Protein AF-A0A257V7N4-F1 (afdb_monomer_lite)

Secondary structure (DSSP, 8-state):
--EEEEEEEEE-TTS-EEEEEEEEE-SEEE-TTS-EEE-----HHHHHHHHHHHHHHHHHHTTSS-HHHHHHHHH-SS-S----------TT-HHHHHHHHHHHT--SS-GGGEEE-GGG--EEEPPPPPTTS-----PPPB-HHHHHHHHHTTSPPTT--SEEEEETTSHHHHHHHHHHHTTTSPPPPP------PPPHHHHHHHHHHHHHHHTS-SSSSS-S----PPP----

Radius of gyration: 23.09 Å; chains: 1; bounding box: 50×62×58 Å

Structure (mmCIF, N/CA/C/O backbone):
data_AF-A0A257V7N4-F1
#
_entry.id   AF-A0A257V7N4-F1
#
loop_
_atom_site.group_PDB
_atom_site.id
_atom_site.type_symbol
_atom_site.label_atom_id
_atom_site.label_alt_id
_atom_site.label_comp_id
_atom_site.label_asym_id
_atom_site.label_entity_id
_atom_site.label_seq_id
_atom_site.pdbx_PDB_ins_code
_atom_site.Cartn_x
_atom_site.Cartn_y
_atom_site.Cartn_z
_atom_site.occupancy
_atom_site.B_iso_or_equiv
_atom_site.auth_seq_id
_atom_site.auth_comp_id
_atom_site.auth_asym_id
_atom_site.auth_atom_id
_atom_site.pdbx_PDB_model_num
ATOM 1 N N . MET A 1 1 ? -12.126 -1.572 17.545 1.00 88.00 1 MET A N 1
ATOM 2 C CA . MET A 1 1 ? -10.820 -1.981 17.003 1.00 88.00 1 MET A CA 1
ATOM 3 C C . MET A 1 1 ? -11.023 -2.697 15.675 1.00 88.00 1 MET A C 1
ATOM 5 O O . MET A 1 1 ? -11.492 -3.833 15.682 1.00 88.00 1 MET A O 1
ATOM 9 N N . PRO A 1 2 ? -10.706 -2.040 14.550 1.00 92.50 2 PRO A N 1
ATOM 10 C CA . PRO A 1 2 ? -10.675 -2.674 13.233 1.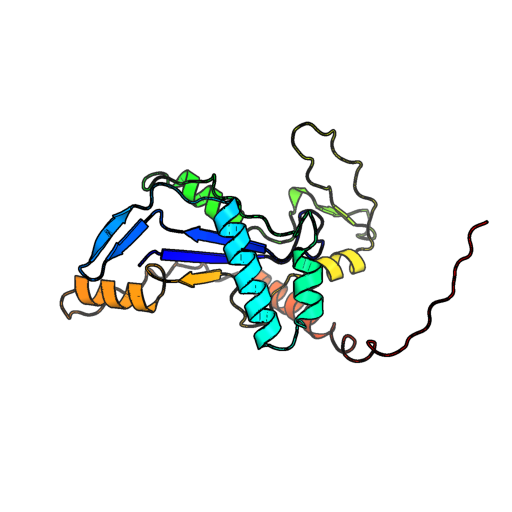00 92.50 2 PRO A CA 1
ATOM 11 C C . PRO A 1 2 ? -9.470 -3.621 13.088 1.00 92.50 2 PRO A C 1
ATOM 13 O O . PRO A 1 2 ? -8.550 -3.615 13.908 1.00 92.50 2 PRO A O 1
ATOM 16 N N . GLY A 1 3 ? -9.478 -4.450 12.049 1.00 93.56 3 GLY A N 1
ATOM 17 C CA . GLY A 1 3 ? -8.322 -5.198 11.562 1.00 93.56 3 GLY A CA 1
ATOM 18 C C . GLY A 1 3 ? -7.790 -4.580 10.277 1.00 93.56 3 GLY A C 1
ATOM 19 O O . GLY A 1 3 ? -8.572 -4.134 9.440 1.00 93.56 3 GLY A O 1
ATOM 20 N N . MET A 1 4 ? -6.468 -4.564 10.117 1.00 94.12 4 MET A N 1
ATOM 21 C CA . MET A 1 4 ? -5.829 -4.129 8.877 1.00 94.12 4 MET A CA 1
ATOM 22 C C . MET A 1 4 ? -4.633 -5.020 8.534 1.00 94.12 4 MET A C 1
ATOM 24 O O . MET A 1 4 ? -3.840 -5.365 9.408 1.00 94.12 4 MET A O 1
ATOM 28 N N . ILE A 1 5 ? -4.498 -5.368 7.258 1.00 94.44 5 ILE A N 1
ATOM 29 C CA . ILE A 1 5 ? -3.287 -5.943 6.669 1.00 94.44 5 ILE A CA 1
ATOM 30 C C . ILE A 1 5 ? -2.751 -4.909 5.685 1.00 94.44 5 ILE A C 1
ATOM 32 O O . ILE A 1 5 ? -3.419 -4.606 4.702 1.00 94.44 5 ILE A O 1
ATOM 36 N N . GLY A 1 6 ? -1.582 -4.342 5.967 1.00 94.19 6 GLY A N 1
ATOM 37 C CA . GLY A 1 6 ? -0.908 -3.385 5.093 1.00 94.19 6 GLY A CA 1
ATOM 38 C C . GLY A 1 6 ? 0.200 -4.057 4.288 1.00 94.19 6 GLY A C 1
ATOM 39 O O . GLY A 1 6 ? 0.994 -4.804 4.856 1.00 94.19 6 GLY A O 1
ATOM 40 N N . VAL A 1 7 ? 0.281 -3.768 2.993 1.00 94.31 7 VAL A N 1
ATOM 41 C CA . VAL A 1 7 ? 1.329 -4.242 2.084 1.00 94.31 7 VAL A CA 1
ATOM 42 C C . VAL A 1 7 ? 1.983 -3.036 1.425 1.00 94.31 7 VAL A C 1
ATOM 44 O O . VAL A 1 7 ? 1.331 -2.287 0.700 1.00 94.31 7 VAL A O 1
ATOM 47 N N . VAL A 1 8 ? 3.263 -2.826 1.725 1.00 92.12 8 VAL A N 1
ATOM 48 C CA . VAL A 1 8 ? 4.036 -1.706 1.174 1.00 92.12 8 VAL A CA 1
ATOM 49 C C . VAL A 1 8 ? 4.585 -2.091 -0.191 1.00 92.12 8 VAL A C 1
ATOM 51 O O . VAL A 1 8 ? 5.196 -3.142 -0.332 1.00 92.12 8 VAL A O 1
ATOM 54 N N . GLN A 1 9 ? 4.412 -1.231 -1.183 1.00 91.00 9 GLN A N 1
ATOM 55 C CA . GLN A 1 9 ? 5.004 -1.386 -2.506 1.00 91.00 9 GLN A CA 1
ATOM 56 C C . GLN A 1 9 ? 5.765 -0.113 -2.867 1.00 91.00 9 GLN A C 1
ATOM 58 O O . GLN A 1 9 ? 5.406 0.979 -2.435 1.00 91.00 9 GLN A O 1
ATOM 63 N N . THR A 1 10 ? 6.853 -0.253 -3.618 1.00 90.31 10 THR A N 1
ATOM 64 C CA . THR A 1 10 ? 7.739 0.868 -3.980 1.00 90.31 10 THR A CA 1
ATOM 65 C C . THR A 1 10 ? 7.825 1.113 -5.480 1.00 90.31 10 THR A C 1
ATOM 67 O O . THR A 1 10 ? 8.530 2.027 -5.901 1.00 90.31 10 THR A O 1
ATOM 70 N N . PHE A 1 11 ? 7.119 0.319 -6.284 1.00 89.12 11 PHE A N 1
ATOM 71 C CA . PHE A 1 11 ? 7.201 0.326 -7.740 1.00 89.12 11 PHE A CA 1
ATOM 72 C C . PHE A 1 11 ? 5.888 0.759 -8.382 1.00 89.12 11 PHE A C 1
ATOM 74 O O . PHE A 1 11 ? 4.807 0.366 -7.948 1.00 89.12 11 PHE A O 1
ATOM 81 N N . GLY A 1 12 ? 5.994 1.544 -9.450 1.00 84.12 12 GLY A N 1
ATOM 82 C CA . GLY A 1 12 ? 4.900 1.809 -10.375 1.00 84.12 12 GLY A CA 1
ATOM 83 C C . GLY A 1 12 ? 4.801 0.741 -11.464 1.00 84.12 12 GLY A C 1
ATOM 84 O O . GLY A 1 12 ? 5.526 -0.256 -11.475 1.00 84.12 12 GLY A O 1
ATOM 85 N N . ASP A 1 13 ? 3.911 0.959 -12.431 1.00 79.00 13 ASP A N 1
ATOM 86 C CA . ASP A 1 13 ? 3.696 -0.008 -13.508 1.00 79.00 13 ASP A CA 1
ATOM 87 C C . ASP A 1 13 ? 4.898 -0.182 -14.443 1.00 79.00 13 ASP A C 1
ATOM 89 O O . ASP A 1 13 ? 4.998 -1.223 -15.084 1.00 79.00 13 ASP A O 1
ATOM 93 N N . ASP A 1 14 ? 5.802 0.783 -14.513 1.00 75.19 14 ASP A N 1
ATOM 94 C CA . ASP A 1 14 ? 7.030 0.820 -15.314 1.00 75.19 14 ASP A CA 1
ATOM 95 C C . ASP A 1 14 ? 8.310 0.650 -14.470 1.00 75.19 14 ASP A C 1
ATOM 97 O O . ASP A 1 14 ? 9.413 0.870 -14.972 1.00 75.19 14 ASP A O 1
ATOM 101 N N . HIS A 1 15 ? 8.173 0.226 -13.208 1.00 81.25 15 HIS A N 1
ATOM 102 C CA . HIS A 1 15 ? 9.252 0.196 -12.211 1.00 81.25 15 HIS A CA 1
ATOM 103 C C . HIS A 1 15 ? 9.805 1.588 -11.858 1.00 81.25 15 HIS A C 1
ATOM 105 O O . HIS A 1 15 ? 10.938 1.709 -11.396 1.00 81.25 15 HIS A O 1
ATOM 111 N N . CYS A 1 16 ? 9.031 2.662 -12.064 1.00 82.25 16 CYS A N 1
ATOM 112 C CA . CYS A 1 16 ? 9.371 3.941 -11.454 1.00 82.25 16 CYS A CA 1
ATOM 113 C C . CYS A 1 16 ? 9.250 3.854 -9.925 1.00 82.25 16 CYS A C 1
ATOM 115 O O . CYS A 1 16 ? 8.463 3.069 -9.381 1.00 82.25 16 CYS A O 1
ATOM 117 N N . TRP A 1 17 ? 10.018 4.689 -9.223 1.00 86.12 17 TRP A N 1
ATOM 118 C CA . TRP A 1 17 ? 9.884 4.838 -7.779 1.00 86.12 17 TRP A CA 1
ATOM 119 C C . TRP A 1 17 ? 8.512 5.428 -7.436 1.00 86.12 17 TRP A C 1
ATOM 121 O O . TRP A 1 17 ? 8.245 6.608 -7.665 1.00 86.12 17 TRP A O 1
ATOM 131 N N . HIS A 1 18 ? 7.643 4.587 -6.884 1.00 88.12 18 HIS A N 1
ATOM 132 C CA . HIS A 1 18 ? 6.269 4.931 -6.544 1.00 88.12 18 HIS A CA 1
ATOM 133 C C . HIS A 1 18 ? 5.871 4.256 -5.223 1.00 88.12 18 HIS A C 1
ATOM 135 O O . HIS A 1 18 ? 5.214 3.209 -5.226 1.00 88.12 18 HIS A O 1
ATOM 141 N N . PRO A 1 19 ? 6.303 4.802 -4.071 1.00 89.75 19 PRO A N 1
ATOM 142 C CA . PRO A 1 19 ? 5.960 4.253 -2.768 1.00 89.75 19 PRO A CA 1
ATOM 143 C C . PRO A 1 19 ? 4.467 4.418 -2.485 1.00 89.75 19 PRO A C 1
ATOM 145 O O . PRO A 1 19 ? 3.953 5.531 -2.398 1.00 89.75 19 PRO A O 1
ATOM 148 N N . HIS A 1 20 ? 3.774 3.299 -2.309 1.00 92.12 20 HIS A N 1
ATOM 149 C CA . HIS A 1 20 ? 2.357 3.258 -1.985 1.00 92.12 20 HIS A CA 1
ATOM 150 C C . HIS A 1 20 ? 2.032 2.084 -1.054 1.00 92.12 20 HIS A C 1
ATOM 152 O O . HIS A 1 20 ? 2.821 1.159 -0.848 1.00 92.12 20 HIS A O 1
ATOM 158 N N . LEU A 1 21 ? 0.858 2.154 -0.433 1.00 92.12 21 LEU A N 1
ATOM 159 C CA . LEU A 1 21 ? 0.371 1.161 0.513 1.00 92.12 21 LEU A CA 1
ATOM 160 C C . LEU A 1 21 ? -0.939 0.593 -0.012 1.00 92.12 21 LEU A C 1
ATOM 162 O O . LEU A 1 21 ? -1.895 1.336 -0.228 1.00 92.12 21 LEU A O 1
ATOM 166 N N . HIS A 1 22 ? -1.015 -0.727 -0.114 1.00 93.38 22 HIS A N 1
ATOM 167 C CA . HIS A 1 22 ? -2.301 -1.394 -0.182 1.00 93.38 22 HIS A CA 1
ATOM 168 C C . HIS A 1 22 ? -2.714 -1.883 1.199 1.00 93.38 22 HIS A C 1
ATOM 170 O O . HIS A 1 22 ? -1.890 -2.384 1.963 1.00 93.38 22 HIS A O 1
ATOM 176 N N . ALA A 1 23 ? -3.995 -1.752 1.529 1.00 92.06 23 ALA A N 1
ATOM 177 C CA . ALA A 1 23 ? -4.505 -2.147 2.829 1.00 92.06 23 ALA A CA 1
ATOM 178 C C . ALA A 1 23 ? -5.811 -2.926 2.694 1.00 92.06 23 ALA A C 1
ATOM 180 O O . ALA A 1 23 ? -6.790 -2.412 2.157 1.00 92.06 23 ALA A O 1
ATOM 181 N N . LEU A 1 24 ? -5.840 -4.145 3.232 1.00 92.44 24 LEU A N 1
ATOM 182 C CA . LEU A 1 24 ? -7.087 -4.851 3.500 1.00 92.44 24 LEU A CA 1
ATOM 183 C C . LEU A 1 24 ? -7.557 -4.450 4.894 1.00 92.44 24 LEU A C 1
ATOM 185 O O . LEU A 1 24 ? -6.901 -4.783 5.880 1.00 92.44 24 LEU A O 1
ATOM 189 N N . VAL A 1 25 ? -8.673 -3.731 4.976 1.00 92.19 25 VAL A N 1
ATOM 190 C CA . VAL A 1 25 ? -9.212 -3.206 6.235 1.00 92.19 25 VAL A CA 1
ATOM 191 C C . VAL A 1 25 ? -10.613 -3.755 6.451 1.00 92.19 25 VAL A C 1
ATOM 193 O O . VAL A 1 25 ? -11.424 -3.803 5.528 1.00 92.19 25 VAL A O 1
ATOM 196 N N . THR A 1 26 ? -10.918 -4.162 7.679 1.00 92.00 26 THR A N 1
ATOM 197 C CA . THR A 1 26 ? -12.276 -4.571 8.040 1.00 92.00 26 THR A CA 1
ATOM 198 C C . THR A 1 26 ? -13.241 -3.386 7.920 1.00 92.00 26 THR A C 1
ATOM 200 O O . THR A 1 26 ? -12.941 -2.296 8.409 1.00 92.00 26 THR A O 1
ATOM 203 N N . ARG A 1 27 ? -14.430 -3.584 7.328 1.00 90.81 27 ARG A N 1
ATOM 204 C CA . ARG A 1 27 ? -15.499 -2.559 7.241 1.00 90.81 27 ARG A CA 1
ATOM 205 C C . ARG A 1 27 ? -16.236 -2.369 8.573 1.00 90.81 27 ARG A C 1
ATOM 207 O O . ARG A 1 27 ? -17.450 -2.516 8.677 1.00 90.81 27 ARG A O 1
ATOM 214 N N . GLY A 1 28 ? -15.473 -2.102 9.620 1.00 91.75 28 GLY A N 1
ATOM 215 C CA . GLY A 1 28 ? -15.936 -2.070 10.999 1.00 91.75 28 GLY A CA 1
ATOM 216 C C . GLY A 1 28 ? -14.866 -2.559 11.959 1.00 91.75 28 GLY A C 1
ATOM 217 O O . GLY A 1 28 ? -13.725 -2.829 11.574 1.00 91.75 28 GLY A O 1
ATOM 218 N N . GLY A 1 29 ? -15.227 -2.684 13.226 1.00 92.62 29 GLY A N 1
ATOM 219 C CA . GLY A 1 29 ? -14.344 -3.227 14.242 1.00 92.62 29 GLY A CA 1
ATOM 220 C C . GLY A 1 29 ? -15.085 -3.607 15.510 1.00 92.62 29 GLY A C 1
ATOM 221 O O . GLY A 1 29 ? -16.267 -3.339 15.660 1.00 92.62 29 GLY A O 1
ATOM 222 N N . TRP A 1 30 ? -14.360 -4.211 16.445 1.00 90.44 30 TRP A N 1
ATOM 223 C CA . TRP A 1 30 ? -14.927 -4.654 17.720 1.00 90.44 30 TRP A CA 1
ATOM 224 C C . TRP A 1 30 ? -14.790 -3.584 18.796 1.00 90.44 30 TRP A C 1
ATOM 226 O O . TRP A 1 30 ? -13.696 -3.041 18.961 1.00 90.44 30 TRP A O 1
ATOM 236 N N . ASP A 1 31 ? -15.846 -3.267 19.528 1.00 88.25 31 ASP A N 1
ATOM 237 C CA . ASP A 1 31 ? -15.752 -2.379 20.685 1.00 88.25 31 ASP A CA 1
ATOM 238 C C . ASP A 1 31 ? -14.986 -3.032 21.859 1.00 88.25 31 ASP A C 1
ATOM 240 O O . ASP A 1 31 ? -14.396 -4.110 21.730 1.00 88.25 31 ASP A O 1
ATOM 244 N N . ARG A 1 32 ? -14.941 -2.355 23.014 1.00 84.31 32 ARG A N 1
ATOM 245 C CA . ARG A 1 32 ? -14.245 -2.865 24.209 1.00 84.31 32 ARG A CA 1
ATOM 246 C C . ARG A 1 32 ? -14.907 -4.111 24.809 1.00 84.31 32 ARG A C 1
ATOM 248 O O . ARG A 1 32 ? -14.227 -4.855 25.506 1.00 84.31 32 ARG A O 1
ATOM 255 N N . VAL A 1 33 ? -16.191 -4.326 24.536 1.00 85.75 33 VAL A N 1
ATOM 256 C CA . VAL A 1 33 ? -16.997 -5.454 25.029 1.00 85.75 33 VAL A CA 1
ATOM 257 C C . VAL A 1 33 ? -16.991 -6.614 24.017 1.00 85.75 33 VAL A C 1
ATOM 259 O O . VAL A 1 33 ? -17.493 -7.697 24.293 1.00 85.75 33 VAL A O 1
ATOM 262 N N . GLY A 1 34 ? -16.371 -6.422 22.848 1.00 83.50 34 GLY A N 1
ATOM 263 C CA . GLY A 1 34 ? -16.275 -7.427 21.795 1.00 83.50 34 GLY A CA 1
ATOM 264 C C . GLY A 1 34 ? -17.468 -7.441 20.841 1.00 83.50 34 GLY A C 1
ATOM 265 O O . GLY A 1 34 ? -17.578 -8.373 20.048 1.00 83.50 34 GLY A O 1
ATOM 266 N N . GLN A 1 35 ? -18.332 -6.425 20.864 1.00 89.38 35 GLN A N 1
ATOM 267 C CA . GLN A 1 35 ? -19.430 -6.288 19.909 1.00 89.38 35 GLN A CA 1
ATOM 268 C C . GLN A 1 35 ? -18.943 -5.674 18.599 1.00 89.38 35 GLN A C 1
ATOM 270 O O . GLN A 1 35 ? -18.068 -4.805 18.581 1.00 89.38 35 GLN A O 1
ATOM 275 N N . TRP A 1 36 ? -19.488 -6.153 17.482 1.00 91.56 36 TRP A N 1
ATOM 276 C CA . TRP A 1 36 ? -19.139 -5.655 16.157 1.00 91.56 36 TRP A CA 1
ATOM 277 C C . TRP A 1 36 ? -19.852 -4.333 15.858 1.00 91.56 36 TRP A C 1
ATOM 279 O O . TRP A 1 36 ? -21.077 -4.263 15.872 1.00 91.56 36 TRP A O 1
ATOM 289 N N . ALA A 1 37 ? -19.076 -3.308 15.516 1.00 92.69 37 ALA A N 1
ATOM 290 C CA . ALA A 1 37 ? -19.556 -2.018 15.046 1.00 92.69 37 ALA A CA 1
ATOM 291 C C . ALA A 1 37 ? -19.172 -1.835 13.562 1.00 92.69 37 ALA A C 1
ATOM 293 O O . ALA A 1 37 ? -17.975 -1.742 13.256 1.00 92.69 37 ALA A O 1
ATOM 294 N N . PRO A 1 38 ? -20.141 -1.802 12.626 1.00 91.75 38 PRO A N 1
ATOM 295 C CA . PRO A 1 38 ? -19.861 -1.626 11.204 1.00 91.75 38 PRO A CA 1
ATOM 296 C C . PRO A 1 38 ? -19.456 -0.182 10.875 1.00 91.75 38 PRO A C 1
ATOM 298 O O . PRO A 1 38 ? -19.921 0.769 11.498 1.00 91.75 38 PRO A O 1
ATOM 301 N N . VAL A 1 39 ? -18.619 -0.019 9.849 1.00 89.94 39 VAL A N 1
ATOM 302 C CA . VAL A 1 39 ? -18.316 1.285 9.237 1.00 89.94 39 VAL A CA 1
ATOM 303 C C . VAL A 1 39 ? -18.849 1.252 7.804 1.00 89.94 39 VAL A C 1
ATOM 305 O O . VAL A 1 39 ? -18.228 0.606 6.951 1.00 89.94 39 VAL A O 1
ATOM 308 N N . PRO A 1 40 ? -19.995 1.903 7.529 1.00 81.44 40 PRO A N 1
ATOM 309 C CA . PRO A 1 40 ? -20.705 1.742 6.261 1.00 81.44 40 PRO A CA 1
ATOM 310 C C . PRO A 1 40 ? -19.972 2.404 5.093 1.00 81.44 40 PRO A C 1
ATOM 312 O O . PRO A 1 40 ? -20.001 1.900 3.975 1.00 81.44 40 PRO A O 1
ATOM 315 N N . PHE A 1 41 ? -19.275 3.510 5.353 1.00 85.88 41 PHE A N 1
ATOM 316 C CA . PHE A 1 41 ? -18.626 4.311 4.327 1.00 85.88 41 PHE A CA 1
ATOM 317 C C . PHE A 1 41 ? -17.267 4.823 4.804 1.00 85.88 41 PHE A C 1
ATOM 319 O O . PHE A 1 41 ? -17.075 5.110 5.984 1.00 85.88 41 PHE A O 1
ATOM 326 N N . VAL A 1 42 ? -16.318 4.908 3.871 1.00 86.81 42 VAL A N 1
ATOM 327 C CA . VAL A 1 42 ? -15.009 5.531 4.0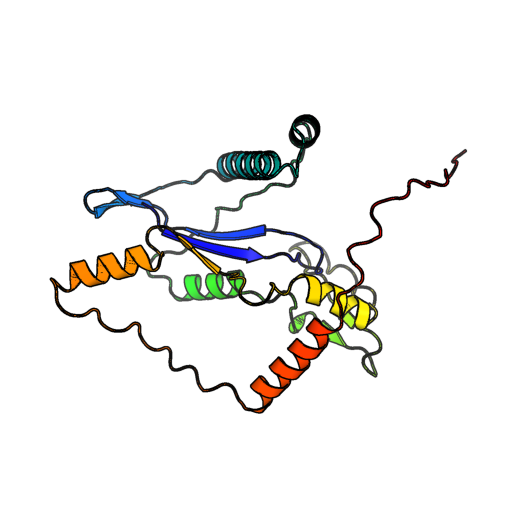86 1.00 86.81 42 VAL A CA 1
ATOM 328 C C . VAL A 1 42 ? -14.762 6.469 2.918 1.00 86.81 42 VAL A C 1
ATOM 330 O O . VAL A 1 42 ? -14.576 6.016 1.785 1.00 86.81 42 VAL A O 1
ATOM 333 N N . ASP A 1 43 ? -14.754 7.759 3.224 1.00 90.06 43 ASP A N 1
ATOM 334 C CA . ASP A 1 43 ? -14.462 8.822 2.276 1.00 90.06 43 ASP A CA 1
ATOM 335 C C . ASP A 1 43 ? -12.986 8.758 1.852 1.00 90.06 43 ASP A C 1
ATOM 337 O O . ASP A 1 43 ? -12.076 8.861 2.685 1.00 90.06 43 ASP A O 1
ATOM 341 N N . GLY A 1 44 ? -12.743 8.540 0.559 1.00 90.94 44 GLY A N 1
ATOM 342 C CA . GLY A 1 44 ? -11.393 8.436 0.009 1.00 90.94 44 GLY A CA 1
ATOM 343 C C . GLY A 1 44 ? -10.623 9.756 0.057 1.00 90.94 44 GLY A C 1
ATOM 344 O O . GLY A 1 44 ? -9.427 9.744 0.348 1.00 90.94 44 GLY A O 1
ATOM 345 N N . GLU A 1 45 ? -11.292 10.891 -0.150 1.00 91.38 45 GLU A N 1
ATOM 346 C CA . GLU A 1 45 ? -10.663 12.213 -0.123 1.00 91.38 45 GLU A CA 1
ATOM 347 C C . GLU A 1 45 ? -10.275 12.598 1.302 1.00 91.38 45 GLU A C 1
ATOM 349 O O . GLU A 1 45 ? -9.118 12.940 1.559 1.00 91.38 45 GLU A O 1
ATOM 354 N N . ALA A 1 46 ? -11.193 12.442 2.259 1.00 92.19 46 ALA A N 1
ATOM 355 C CA . ALA A 1 46 ? -10.897 12.689 3.667 1.00 92.19 46 ALA A CA 1
ATOM 356 C C . ALA A 1 46 ? -9.770 11.770 4.168 1.00 92.19 46 ALA A C 1
ATOM 358 O O . ALA A 1 46 ? -8.857 12.215 4.871 1.00 92.19 46 ALA A O 1
ATOM 359 N N . THR A 1 47 ? -9.775 10.498 3.756 1.00 92.31 47 THR A N 1
ATOM 360 C CA . THR A 1 47 ? -8.702 9.556 4.104 1.00 92.31 47 THR A CA 1
ATOM 361 C C . THR A 1 47 ? -7.365 9.982 3.497 1.00 92.31 47 THR A C 1
ATOM 363 O O . THR A 1 47 ? -6.344 9.935 4.185 1.00 92.31 47 THR A O 1
ATOM 366 N N . ALA A 1 48 ? -7.351 10.447 2.245 1.00 93.19 48 ALA A N 1
ATOM 367 C CA . ALA A 1 48 ? -6.146 10.956 1.593 1.00 93.19 48 ALA A CA 1
ATOM 368 C C . ALA A 1 48 ? -5.592 12.206 2.294 1.00 93.19 48 ALA A C 1
ATOM 370 O O . ALA A 1 48 ? -4.379 12.311 2.484 1.00 93.19 48 ALA A O 1
ATOM 371 N N . LEU A 1 49 ? -6.460 13.117 2.745 1.00 92.88 49 LEU A N 1
ATOM 372 C CA . LEU A 1 49 ? -6.064 14.302 3.511 1.00 92.88 49 LEU A CA 1
ATOM 373 C C . LEU A 1 49 ? -5.415 13.927 4.847 1.00 92.88 49 LEU A C 1
ATOM 375 O O . LEU A 1 49 ? -4.336 14.434 5.167 1.00 92.88 49 LEU A O 1
ATOM 379 N N . VAL A 1 50 ? -6.030 13.007 5.599 1.00 93.56 50 VAL A N 1
ATOM 380 C CA . VAL A 1 50 ? -5.479 12.507 6.869 1.00 93.56 50 VAL A CA 1
ATOM 381 C C . VAL A 1 50 ? -4.154 11.785 6.637 1.00 93.56 50 VAL A C 1
ATOM 383 O O . VAL A 1 50 ? -3.195 12.009 7.377 1.00 93.56 50 VAL A O 1
ATOM 386 N N . PHE A 1 51 ? -4.073 10.948 5.602 1.00 93.06 51 PHE A N 1
ATOM 387 C CA . PHE A 1 51 ? -2.854 10.226 5.258 1.00 93.06 51 PHE A CA 1
ATOM 388 C C . PHE A 1 51 ? -1.711 11.186 4.907 1.00 93.06 51 PHE A C 1
ATOM 390 O O . PHE A 1 51 ? -0.642 11.096 5.510 1.00 93.06 51 PHE A O 1
ATOM 397 N N . ARG A 1 52 ? -1.960 12.164 4.027 1.00 93.94 52 ARG A N 1
ATOM 398 C CA . ARG A 1 52 ? -1.002 13.225 3.677 1.00 93.94 52 ARG A CA 1
ATOM 399 C C . ARG A 1 52 ? -0.492 13.950 4.918 1.00 93.94 52 ARG A C 1
ATOM 401 O O . ARG A 1 52 ? 0.716 14.075 5.103 1.00 93.94 52 ARG A O 1
ATOM 408 N N . HIS A 1 53 ? -1.405 14.391 5.785 1.00 93.19 53 HIS A N 1
ATOM 409 C CA . HIS A 1 53 ? -1.035 15.082 7.016 1.00 93.19 53 HIS A CA 1
ATOM 410 C C . HIS A 1 53 ? -0.155 14.198 7.908 1.00 93.19 53 HIS A C 1
ATOM 412 O O . HIS A 1 53 ? 0.886 14.643 8.377 1.00 93.19 53 HIS A O 1
ATOM 418 N N . LYS A 1 54 ? -0.531 12.931 8.126 1.00 94.75 54 LYS A N 1
ATOM 419 C CA . LYS A 1 54 ? 0.247 12.000 8.958 1.00 94.75 54 LYS A CA 1
ATOM 420 C C . LYS A 1 54 ? 1.642 11.733 8.396 1.00 94.75 54 LYS A C 1
ATOM 422 O O . LYS A 1 54 ? 2.584 11.679 9.181 1.00 94.75 54 LYS A O 1
ATOM 427 N N . VAL A 1 55 ? 1.782 11.603 7.077 1.00 93.94 55 VAL A N 1
ATOM 428 C CA . VAL A 1 55 ? 3.089 11.429 6.424 1.00 93.94 55 VAL A CA 1
ATOM 429 C C . VAL A 1 55 ? 3.962 12.665 6.627 1.00 93.94 55 VAL A C 1
ATOM 431 O O . VAL A 1 55 ? 5.109 12.526 7.038 1.00 93.94 55 VAL A O 1
ATOM 434 N N . PHE A 1 56 ? 3.431 13.868 6.407 1.00 94.56 56 PHE A N 1
ATOM 435 C CA . PHE A 1 56 ? 4.207 15.095 6.608 1.00 94.56 56 PHE A CA 1
ATOM 436 C C . PHE A 1 56 ? 4.590 15.302 8.071 1.00 94.56 56 PHE A C 1
ATOM 438 O O . PHE A 1 56 ? 5.761 15.543 8.342 1.00 94.56 56 PHE A O 1
ATOM 445 N N . SER A 1 57 ? 3.664 15.106 9.015 1.00 94.44 57 SER A N 1
ATOM 446 C CA . SER A 1 57 ? 3.984 15.190 10.445 1.00 94.44 57 SER A CA 1
ATOM 447 C C . SER A 1 57 ? 5.063 14.187 10.856 1.00 94.44 57 SER A C 1
ATOM 449 O O . SER A 1 57 ? 5.940 14.527 11.642 1.00 94.44 57 SER A O 1
ATOM 451 N N . PHE A 1 58 ? 5.021 12.963 10.318 1.00 95.75 58 PHE A N 1
ATOM 452 C CA . PHE A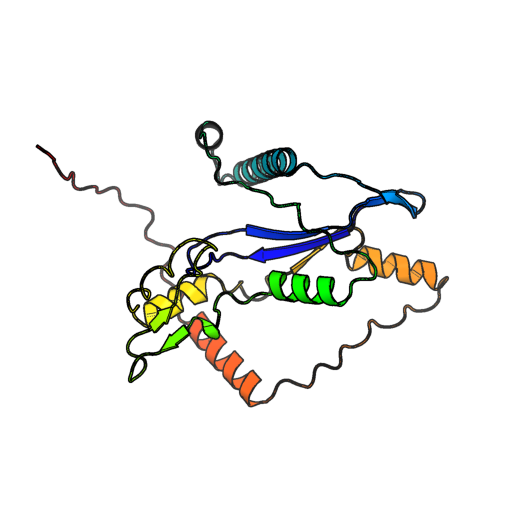 1 58 ? 6.057 11.961 10.560 1.00 95.75 58 PHE A CA 1
ATOM 453 C C . PHE A 1 58 ? 7.419 12.422 10.023 1.00 95.75 58 PHE A C 1
ATOM 455 O O . PHE A 1 58 ? 8.391 12.437 10.766 1.00 95.75 58 PHE A O 1
ATOM 462 N N . LEU A 1 59 ? 7.490 12.869 8.766 1.00 95.56 59 LEU A N 1
ATOM 463 C CA . LEU A 1 59 ? 8.749 13.333 8.170 1.00 95.56 59 LEU A CA 1
ATOM 464 C C . LEU A 1 59 ? 9.322 14.571 8.873 1.00 95.56 59 LEU A C 1
ATOM 466 O O . LEU A 1 59 ? 10.539 14.712 8.959 1.00 95.56 59 LEU A O 1
ATOM 470 N N . GLN A 1 60 ? 8.464 15.458 9.381 1.00 95.38 60 GLN A N 1
ATOM 471 C CA . GLN A 1 60 ? 8.881 16.606 10.186 1.00 95.38 60 GLN A CA 1
ATOM 472 C C . GLN A 1 60 ? 9.461 16.174 11.534 1.00 95.38 60 GLN A C 1
ATOM 474 O O . GLN A 1 60 ? 10.510 16.676 11.928 1.00 95.38 60 GLN A O 1
ATOM 479 N N . ALA A 1 61 ? 8.812 15.227 12.218 1.00 96.00 61 ALA A N 1
ATOM 480 C CA . ALA A 1 61 ? 9.294 14.697 13.493 1.00 96.00 61 ALA A CA 1
ATOM 481 C C . ALA A 1 61 ? 10.665 14.012 13.360 1.00 96.00 61 ALA A C 1
ATOM 483 O O . ALA A 1 61 ? 11.495 14.126 14.255 1.00 96.00 61 ALA A O 1
ATOM 484 N N . GLU A 1 62 ? 10.924 13.369 12.219 1.00 97.00 62 GLU A N 1
ATOM 485 C CA . GLU A 1 62 ? 12.220 12.758 11.890 1.00 97.00 62 GLU A CA 1
ATOM 486 C C . GLU A 1 62 ? 13.255 13.768 11.345 1.00 97.00 62 GLU A C 1
ATOM 488 O O . GLU A 1 62 ? 14.364 13.383 10.982 1.00 97.00 62 GLU A O 1
ATOM 493 N N . GLY A 1 63 ? 12.914 15.057 11.226 1.00 95.50 63 GLY A N 1
ATOM 494 C CA . GLY A 1 63 ? 13.813 16.087 10.688 1.00 95.50 63 GLY A CA 1
ATOM 495 C C . GLY A 1 63 ? 14.088 15.982 9.180 1.00 95.50 63 GLY A C 1
ATOM 496 O O . GLY A 1 63 ? 14.958 16.676 8.658 1.00 95.50 63 GLY A O 1
ATOM 497 N N . LEU A 1 64 ? 13.341 15.143 8.457 1.00 96.31 64 LEU A N 1
ATOM 498 C CA . LEU A 1 64 ? 13.489 14.914 7.014 1.00 96.31 64 LEU A CA 1
ATOM 499 C C . LEU A 1 64 ? 12.717 15.936 6.163 1.00 96.31 64 LEU A C 1
ATOM 501 O O . LEU A 1 64 ? 12.951 16.052 4.958 1.00 96.31 64 LEU A O 1
ATOM 505 N N . LEU A 1 65 ? 11.791 16.679 6.774 1.00 95.88 65 LEU A N 1
ATOM 506 C CA . LEU A 1 65 ? 10.972 17.691 6.113 1.00 95.88 65 LEU A CA 1
ATOM 507 C C . LEU A 1 65 ? 10.884 18.951 6.981 1.00 95.88 65 LEU A C 1
ATOM 509 O O . LEU A 1 65 ? 10.406 18.892 8.108 1.00 95.88 65 LEU A O 1
ATOM 513 N N . SER A 1 66 ? 11.314 20.102 6.458 1.00 95.62 66 SER A N 1
ATOM 514 C CA . SER A 1 66 ? 11.153 21.377 7.165 1.00 95.62 66 SER A CA 1
ATOM 515 C C . SER A 1 66 ? 9.702 21.856 7.121 1.00 95.62 66 SER A C 1
ATOM 517 O O . SER A 1 66 ? 8.936 21.503 6.221 1.00 95.62 66 SER A O 1
ATOM 519 N N . GLU A 1 67 ? 9.319 22.702 8.076 1.00 93.56 67 GLU A N 1
ATOM 520 C CA . GLU A 1 67 ? 7.984 23.302 8.101 1.00 93.56 67 GLU A CA 1
ATOM 521 C C . GLU A 1 67 ? 7.691 24.129 6.842 1.00 93.56 67 GLU A C 1
ATOM 523 O O . GLU A 1 67 ? 6.623 24.001 6.248 1.00 93.56 67 GLU A O 1
ATOM 528 N N . GLU A 1 68 ? 8.666 24.908 6.375 1.00 95.00 68 GLU A N 1
ATOM 529 C CA . GLU A 1 68 ? 8.558 25.685 5.139 1.00 95.00 68 GLU A CA 1
ATOM 530 C C . GLU A 1 68 ? 8.300 24.789 3.917 1.00 95.00 68 GLU A C 1
ATOM 532 O O . GLU A 1 68 ? 7.370 25.036 3.146 1.00 95.00 68 GLU A O 1
ATOM 537 N N . ARG A 1 69 ? 9.062 23.693 3.774 1.00 93.94 69 ARG A N 1
ATOM 538 C CA . ARG A 1 69 ? 8.867 22.724 2.685 1.00 93.94 69 ARG A CA 1
ATOM 539 C C . ARG A 1 69 ? 7.511 22.032 2.782 1.00 93.94 69 ARG A C 1
ATOM 541 O O . ARG A 1 69 ? 6.860 21.843 1.759 1.00 93.94 69 ARG A O 1
ATOM 548 N N . ALA A 1 70 ? 7.059 21.684 3.985 1.00 92.81 70 ALA A N 1
ATOM 549 C CA . ALA A 1 70 ? 5.735 21.104 4.184 1.00 92.81 70 ALA A CA 1
ATOM 550 C C . ALA A 1 70 ? 4.623 22.068 3.736 1.00 92.81 70 ALA A C 1
ATOM 552 O O . ALA A 1 70 ? 3.716 21.650 3.016 1.00 92.81 70 ALA A O 1
ATOM 553 N N . ARG A 1 71 ? 4.711 23.362 4.084 1.00 91.50 71 ARG A N 1
ATOM 554 C CA . ARG A 1 71 ? 3.746 24.380 3.625 1.00 91.50 71 ARG A CA 1
ATOM 555 C C . ARG A 1 71 ? 3.735 24.514 2.101 1.00 91.50 71 ARG A C 1
ATOM 557 O O . ARG A 1 71 ? 2.656 24.579 1.518 1.00 91.50 71 ARG A O 1
ATOM 564 N N . LEU A 1 72 ? 4.905 24.496 1.460 1.00 93.00 72 LEU A N 1
ATOM 565 C CA . LEU A 1 72 ? 5.013 24.523 -0.001 1.00 93.00 72 LEU A CA 1
ATOM 566 C C . LEU A 1 72 ? 4.343 23.302 -0.648 1.00 93.00 72 LEU A C 1
ATOM 568 O O . LEU A 1 72 ? 3.554 23.452 -1.572 1.00 93.00 72 LEU A O 1
ATOM 572 N N . LEU A 1 73 ? 4.609 22.092 -0.155 1.00 91.88 73 LEU A N 1
ATOM 573 C CA . LEU A 1 73 ? 3.988 20.874 -0.692 1.00 91.88 73 LEU A CA 1
ATOM 574 C C . LEU A 1 73 ? 2.465 20.855 -0.482 1.00 91.88 73 LEU A C 1
ATOM 576 O O . LEU A 1 73 ? 1.726 20.305 -1.298 1.00 91.88 73 LEU A O 1
ATOM 580 N N . LEU A 1 74 ? 1.980 21.449 0.612 1.00 89.75 74 LEU A N 1
ATOM 581 C CA . LEU A 1 74 ? 0.549 21.567 0.894 1.00 89.75 74 LEU A CA 1
ATOM 582 C C . LEU A 1 74 ? -0.163 22.592 0.001 1.00 89.75 74 LEU A C 1
ATOM 584 O O . LEU A 1 74 ? -1.371 22.449 -0.188 1.00 89.75 74 LEU A O 1
ATOM 588 N N . SER A 1 75 ? 0.549 23.583 -0.552 1.00 90.12 75 SER A N 1
ATOM 589 C CA . SER A 1 75 ? -0.035 24.589 -1.453 1.00 90.12 75 SER A CA 1
ATOM 590 C C . SER A 1 75 ? -0.249 24.076 -2.880 1.00 90.12 75 SER A C 1
ATOM 592 O O . SER A 1 75 ? -0.969 24.697 -3.662 1.00 90.12 75 SER A O 1
ATOM 594 N N . TRP A 1 76 ? 0.342 22.932 -3.235 1.00 91.69 76 TRP A N 1
ATOM 595 C CA . TRP A 1 76 ? 0.181 22.341 -4.557 1.00 91.69 76 TRP A CA 1
ATOM 596 C C . TRP A 1 76 ? -1.264 21.902 -4.797 1.00 91.69 76 TRP A C 1
ATOM 598 O O . TRP A 1 76 ? -1.849 21.156 -4.010 1.00 91.69 76 TRP A O 1
ATOM 608 N N . ARG A 1 77 ? -1.812 22.293 -5.955 1.00 85.75 77 ARG A N 1
ATOM 609 C CA . ARG A 1 77 ? -3.157 21.891 -6.404 1.00 85.75 77 ARG A CA 1
ATOM 610 C C . ARG A 1 77 ? -3.327 20.370 -6.438 1.00 85.75 77 ARG A C 1
ATOM 612 O O . ARG A 1 77 ? -4.392 19.856 -6.111 1.00 85.75 77 ARG A O 1
ATOM 619 N N . HIS A 1 78 ? -2.274 19.658 -6.831 1.00 85.94 78 HIS A N 1
ATOM 620 C CA . HIS A 1 78 ? -2.227 18.203 -6.841 1.00 85.94 78 HIS A CA 1
ATOM 621 C C . HIS A 1 78 ? -1.152 17.742 -5.865 1.00 85.94 78 HIS A C 1
ATOM 623 O O . HIS A 1 78 ? 0.039 17.845 -6.138 1.00 85.94 78 HIS A O 1
ATOM 629 N N . SER A 1 79 ? -1.587 17.230 -4.716 1.00 82.06 79 SER A N 1
ATOM 630 C CA . SER A 1 79 ? -0.692 16.844 -3.620 1.00 82.06 79 SER A CA 1
ATOM 631 C C . SER A 1 79 ? 0.141 15.588 -3.903 1.00 82.06 79 SER A C 1
ATOM 633 O O . SER A 1 79 ? 1.052 15.282 -3.142 1.00 82.06 79 SER A O 1
ATOM 635 N N . GLY A 1 80 ? -0.205 14.825 -4.946 1.00 85.88 80 GLY A N 1
ATOM 636 C CA . GLY A 1 80 ? 0.368 13.506 -5.231 1.00 85.88 80 GLY A CA 1
ATOM 637 C C . GLY A 1 80 ? -0.174 12.375 -4.345 1.00 85.88 80 GLY A C 1
ATOM 638 O O . GLY A 1 80 ? 0.114 11.212 -4.609 1.00 85.88 80 GLY A O 1
ATOM 639 N N . PHE A 1 81 ? -0.995 12.683 -3.334 1.00 89.94 81 PHE A N 1
ATOM 640 C CA . PHE A 1 81 ? -1.637 11.687 -2.476 1.00 89.94 81 PHE A CA 1
ATOM 641 C C . PHE A 1 81 ? -3.024 11.328 -3.006 1.00 89.94 81 PHE A C 1
AT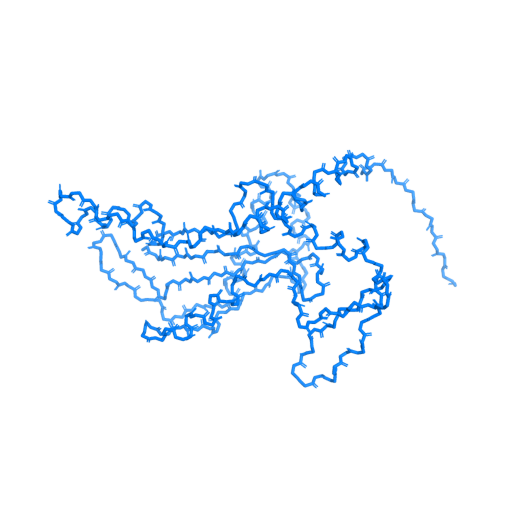OM 643 O O . PHE A 1 81 ? -3.847 12.202 -3.272 1.00 89.94 81 PHE A O 1
ATOM 650 N N . SER A 1 82 ? -3.302 10.031 -3.106 1.00 90.56 82 SER A N 1
ATOM 651 C CA . SER A 1 82 ? -4.627 9.507 -3.437 1.00 90.56 82 SER A CA 1
ATOM 652 C C . SER A 1 82 ? -4.902 8.240 -2.633 1.00 90.56 82 SER A C 1
ATOM 654 O O . SER A 1 82 ? -3.981 7.493 -2.301 1.00 90.56 82 SER A O 1
ATOM 656 N N . VAL A 1 83 ? -6.169 8.011 -2.289 1.00 91.31 83 VAL A N 1
ATOM 657 C CA . VAL A 1 83 ? -6.618 6.795 -1.605 1.00 91.31 83 VAL A CA 1
ATOM 658 C C . VAL A 1 83 ? -7.829 6.255 -2.348 1.00 91.31 83 VAL A C 1
ATOM 660 O O . VAL A 1 83 ? -8.800 6.968 -2.580 1.00 91.31 83 VAL A O 1
ATOM 663 N N . HIS A 1 84 ? -7.768 4.979 -2.714 1.00 89.12 84 HIS A N 1
ATOM 664 C CA . HIS A 1 84 ? -8.829 4.296 -3.440 1.00 89.12 84 HIS A CA 1
ATOM 665 C C . HIS A 1 84 ? -9.552 3.306 -2.517 1.00 89.12 84 HIS A C 1
ATOM 667 O O . HIS A 1 84 ? -8.954 2.332 -2.063 1.00 89.12 84 HIS A O 1
ATOM 673 N N . THR A 1 85 ? -10.837 3.551 -2.241 1.00 86.88 85 THR A N 1
ATOM 674 C CA . THR A 1 85 ? -11.646 2.796 -1.257 1.00 86.88 85 THR A CA 1
ATOM 675 C C . THR A 1 85 ? -12.855 2.069 -1.860 1.00 86.88 85 THR A C 1
ATOM 677 O O . THR A 1 85 ? -13.696 1.557 -1.118 1.00 86.88 85 THR A O 1
ATOM 680 N N . SER A 1 86 ? -12.962 2.007 -3.193 1.00 84.00 86 SER A N 1
ATOM 681 C CA . SER A 1 86 ? -14.150 1.475 -3.886 1.00 84.00 86 SER A CA 1
ATOM 682 C C . SER A 1 86 ? -14.252 -0.056 -3.871 1.00 84.00 86 SER A C 1
ATOM 684 O O . SER A 1 86 ? -15.336 -0.607 -4.046 1.00 84.00 86 SER A O 1
ATOM 686 N N . VAL A 1 87 ? -13.144 -0.763 -3.635 1.00 85.56 87 VAL A N 1
ATOM 687 C CA . VAL A 1 87 ? -13.123 -2.230 -3.630 1.00 85.56 87 VAL A CA 1
ATOM 688 C C . VAL A 1 87 ? -13.563 -2.739 -2.262 1.00 85.56 87 VAL A C 1
ATOM 690 O O . VAL A 1 87 ? -12.920 -2.463 -1.251 1.00 85.56 87 VAL A O 1
ATOM 693 N N . THR A 1 88 ? -14.645 -3.514 -2.230 1.00 87.06 88 THR A N 1
ATOM 694 C CA . THR A 1 88 ? -15.111 -4.231 -1.036 1.00 87.06 88 THR A CA 1
ATOM 695 C C . THR A 1 88 ? -15.285 -5.702 -1.389 1.00 87.06 88 THR A C 1
ATOM 697 O O . THR A 1 88 ? -15.866 -6.019 -2.421 1.00 87.06 88 THR A O 1
ATOM 700 N N . VAL A 1 89 ? -14.776 -6.592 -0.535 1.00 87.88 89 VAL A N 1
ATOM 701 C CA . VAL A 1 89 ? -14.919 -8.044 -0.690 1.00 87.88 89 VAL A CA 1
ATOM 702 C C . VAL A 1 89 ? -15.894 -8.543 0.381 1.00 87.88 89 VAL A C 1
ATOM 704 O O . VAL A 1 89 ? -15.626 -8.334 1.571 1.00 87.88 89 VAL A O 1
ATOM 707 N N . PRO A 1 90 ? -17.035 -9.143 -0.004 1.00 87.81 90 PRO A N 1
ATOM 708 C CA . PRO A 1 90 ? -17.958 -9.771 0.935 1.00 87.81 90 PRO A CA 1
ATOM 709 C C . PRO A 1 90 ? -17.292 -10.897 1.729 1.00 87.81 90 PRO A C 1
ATOM 711 O O . PRO A 1 90 ? -16.346 -11.530 1.269 1.00 87.81 90 PRO A O 1
ATOM 714 N N . ARG A 1 91 ? -17.819 -11.190 2.921 1.00 84.56 91 ARG A N 1
ATOM 715 C CA . ARG A 1 91 ? -17.273 -12.231 3.808 1.00 84.56 91 ARG A CA 1
ATOM 716 C C . ARG A 1 91 ? -17.169 -13.604 3.137 1.00 84.56 91 ARG A C 1
ATOM 718 O O . ARG A 1 91 ? -16.203 -14.319 3.387 1.00 84.56 91 ARG A O 1
ATOM 725 N N . ASP A 1 92 ? -18.164 -13.958 2.332 1.00 89.88 92 ASP A N 1
ATOM 726 C CA . ASP A 1 92 ? -18.299 -15.301 1.764 1.00 89.88 92 ASP A CA 1
ATOM 727 C C . ASP A 1 92 ? -17.698 -15.408 0.343 1.00 89.88 92 ASP A C 1
ATOM 729 O O . ASP A 1 92 ? -17.705 -16.481 -0.255 1.00 89.88 92 ASP A O 1
ATOM 733 N N . ASP A 1 93 ? -17.109 -14.322 -0.175 1.00 91.69 93 ASP A N 1
ATOM 734 C CA . ASP A 1 93 ? -16.463 -14.267 -1.491 1.00 91.69 93 ASP A CA 1
ATOM 735 C C . ASP A 1 93 ? -14.972 -14.637 -1.398 1.00 91.69 93 ASP A C 1
ATOM 737 O O . ASP A 1 93 ? -14.076 -13.787 -1.315 1.00 91.69 93 ASP A O 1
ATOM 741 N N . ARG A 1 94 ? -14.702 -15.946 -1.374 1.00 90.38 94 ARG A N 1
ATOM 742 C CA . ARG A 1 94 ? -13.329 -16.472 -1.320 1.00 90.38 94 ARG A CA 1
ATOM 743 C C . ARG A 1 94 ? -12.529 -16.140 -2.578 1.00 90.38 94 ARG A C 1
ATOM 745 O O . ARG A 1 94 ? -11.363 -15.767 -2.458 1.00 90.38 94 ARG A O 1
ATOM 752 N N . ASP A 1 95 ? -13.157 -16.207 -3.746 1.00 91.81 95 ASP A N 1
ATOM 753 C CA . ASP A 1 95 ? -12.501 -15.955 -5.032 1.00 91.81 95 ASP A CA 1
ATOM 754 C C . ASP A 1 95 ? -12.107 -14.478 -5.173 1.00 91.81 95 ASP A C 1
ATOM 756 O O . ASP A 1 95 ? -11.005 -14.142 -5.626 1.00 91.81 95 ASP A O 1
ATOM 760 N N . GLY A 1 96 ? -12.976 -13.568 -4.724 1.00 89.94 96 GLY A N 1
ATOM 761 C CA . GLY A 1 96 ? -12.691 -12.141 -4.628 1.00 89.94 96 GLY A CA 1
ATOM 762 C C . GLY A 1 96 ? -11.552 -11.838 -3.659 1.00 89.94 96 GLY A C 1
ATOM 763 O O . GLY A 1 96 ? -10.669 -11.034 -3.983 1.00 89.94 96 GLY A O 1
ATOM 764 N N . LEU A 1 97 ? -11.511 -12.518 -2.508 1.00 89.56 97 LEU A N 1
ATOM 765 C CA . LEU A 1 97 ? -10.411 -12.391 -1.550 1.00 89.56 97 LEU A CA 1
ATOM 766 C C . LEU A 1 97 ? -9.087 -12.894 -2.136 1.00 89.56 97 LEU A C 1
ATOM 768 O O . LEU A 1 97 ? -8.053 -12.244 -1.964 1.00 89.56 97 LEU A O 1
ATOM 772 N N . GLU A 1 98 ? -9.098 -14.017 -2.851 1.00 90.56 98 GLU A N 1
ATOM 773 C CA . GLU A 1 98 ? -7.914 -14.572 -3.507 1.00 90.56 98 GLU A CA 1
ATOM 774 C C . GLU A 1 98 ? -7.392 -13.642 -4.611 1.00 90.56 98 GLU A C 1
ATOM 776 O O . GLU A 1 98 ? -6.199 -13.327 -4.651 1.00 90.56 98 GLU A O 1
ATOM 781 N N . ARG A 1 99 ? -8.283 -13.118 -5.465 1.00 90.75 99 ARG A N 1
ATOM 782 C CA . ARG A 1 99 ? -7.957 -12.090 -6.469 1.00 90.75 99 ARG A CA 1
ATOM 783 C C . ARG A 1 99 ? -7.324 -10.854 -5.840 1.00 90.75 99 ARG A C 1
ATOM 785 O O . ARG A 1 99 ? -6.293 -10.384 -6.322 1.00 90.75 99 ARG A O 1
ATOM 792 N N . LEU A 1 100 ? -7.918 -10.337 -4.765 1.00 89.38 100 LEU A N 1
ATOM 793 C CA . LEU A 1 100 ? -7.379 -9.182 -4.056 1.00 89.38 100 LEU A CA 1
ATOM 794 C C . LEU A 1 100 ? -6.009 -9.509 -3.457 1.00 89.38 100 LEU A C 1
ATOM 796 O O . LEU A 1 100 ? -5.079 -8.726 -3.595 1.00 89.38 100 LEU A O 1
ATOM 800 N N . THR A 1 101 ? -5.845 -10.688 -2.866 1.00 87.94 101 THR A N 1
ATOM 801 C CA . THR A 1 101 ? -4.576 -11.119 -2.264 1.00 87.94 101 THR A CA 1
ATOM 802 C C . THR A 1 101 ? -3.468 -11.236 -3.311 1.00 87.94 101 THR A C 1
ATOM 804 O O . THR A 1 101 ? -2.371 -10.723 -3.091 1.00 87.94 101 THR A O 1
ATOM 807 N N . ARG A 1 102 ? -3.753 -11.812 -4.488 1.00 87.88 102 ARG A N 1
ATOM 808 C CA . ARG A 1 102 ? -2.823 -11.820 -5.631 1.00 87.88 102 ARG A CA 1
ATOM 809 C C . ARG A 1 102 ? -2.428 -10.412 -6.065 1.00 87.88 102 ARG A C 1
ATOM 811 O O . ARG A 1 102 ? -1.260 -10.167 -6.351 1.00 87.88 102 ARG A O 1
ATOM 818 N N . TYR A 1 103 ? -3.385 -9.487 -6.088 1.00 86.12 103 TYR A N 1
ATOM 819 C CA . TYR A 1 103 ? -3.123 -8.090 -6.419 1.00 86.12 103 TYR A CA 1
ATOM 82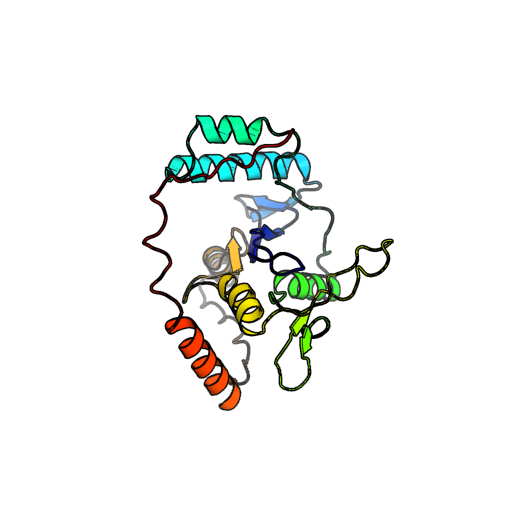0 C C . TYR A 1 103 ? -2.218 -7.406 -5.378 1.00 86.12 103 TYR A C 1
ATOM 822 O O . TYR A 1 103 ? -1.242 -6.757 -5.749 1.00 86.12 103 TYR A O 1
ATOM 830 N N . LEU A 1 104 ? -2.483 -7.609 -4.083 1.00 87.81 104 LEU A N 1
ATOM 831 C CA . LEU A 1 104 ? -1.677 -7.065 -2.982 1.00 87.81 104 LEU A CA 1
ATOM 832 C C . LEU A 1 104 ? -0.231 -7.584 -3.004 1.00 87.81 104 LEU A C 1
ATOM 834 O O . LEU A 1 104 ? 0.703 -6.838 -2.719 1.00 87.81 104 LEU A O 1
ATOM 838 N N . LEU A 1 105 ? -0.053 -8.866 -3.327 1.00 85.06 105 LEU A N 1
ATOM 839 C CA . LEU A 1 105 ? 1.233 -9.571 -3.298 1.00 85.06 105 LEU A CA 1
ATOM 840 C C . LEU A 1 105 ? 1.938 -9.601 -4.659 1.00 85.06 105 LEU A C 1
ATOM 842 O O . LEU A 1 105 ? 2.852 -10.401 -4.865 1.00 85.06 105 LEU A O 1
ATOM 846 N N . ARG A 1 106 ? 1.513 -8.747 -5.595 1.00 86.00 106 ARG A N 1
ATOM 847 C CA . ARG A 1 106 ? 2.082 -8.688 -6.939 1.00 86.00 106 ARG A CA 1
ATOM 848 C C . ARG A 1 106 ? 3.597 -8.419 -6.869 1.00 86.00 106 ARG A C 1
ATOM 850 O O . ARG A 1 106 ? 4.009 -7.498 -6.165 1.00 86.00 106 ARG A O 1
ATOM 857 N N . PRO A 1 107 ? 4.429 -9.168 -7.613 1.00 84.56 107 PRO A N 1
ATOM 858 C CA . PRO A 1 107 ? 5.848 -8.852 -7.741 1.00 84.56 107 PRO A CA 1
ATOM 859 C C . PRO A 1 107 ? 6.069 -7.558 -8.551 1.00 84.56 107 PRO A C 1
ATOM 861 O O . PRO A 1 107 ? 5.229 -7.211 -9.387 1.00 84.56 107 PRO A O 1
ATOM 864 N N . PRO A 1 108 ? 7.216 -6.873 -8.374 1.00 83.94 108 PRO A N 1
ATOM 865 C CA . PRO A 1 108 ? 7.558 -5.675 -9.148 1.00 83.94 108 PRO A CA 1
ATOM 866 C C . PRO A 1 108 ? 7.578 -5.925 -10.659 1.00 83.94 108 PRO A C 1
ATOM 868 O O . PRO A 1 108 ? 7.172 -5.064 -11.437 1.00 83.94 108 PRO A O 1
ATOM 871 N N . VAL A 1 109 ? 7.994 -7.128 -11.068 1.00 85.38 109 VAL A N 1
ATOM 872 C CA . VAL A 1 109 ? 8.116 -7.527 -12.472 1.00 85.38 109 VAL A CA 1
ATOM 873 C C . VAL A 1 109 ? 7.001 -8.494 -12.845 1.00 85.38 109 VAL A C 1
ATOM 875 O O . VAL A 1 109 ? 6.812 -9.528 -12.207 1.00 85.38 109 VAL A O 1
ATOM 878 N N . SER A 1 110 ? 6.302 -8.191 -13.934 1.00 84.56 110 SER A N 1
ATOM 879 C CA . SER A 1 110 ? 5.352 -9.108 -14.562 1.00 84.56 110 SER A CA 1
ATOM 880 C C . SER A 1 110 ? 6.040 -9.874 -15.688 1.00 84.56 110 SER A C 1
ATOM 882 O O . SER A 1 110 ? 6.423 -9.261 -16.683 1.00 84.56 110 SER A O 1
ATOM 884 N N . LEU A 1 111 ? 6.152 -11.200 -15.573 1.00 84.69 111 LEU A N 1
ATOM 885 C CA . LEU A 1 111 ? 6.781 -12.025 -16.616 1.00 84.69 111 LEU A CA 1
ATOM 886 C C . LEU A 1 111 ? 6.033 -11.945 -17.953 1.00 84.69 111 LEU A C 1
ATOM 888 O O . LEU A 1 111 ? 6.663 -11.873 -18.997 1.00 84.69 111 LEU A O 1
ATOM 892 N N . GLU A 1 112 ? 4.705 -11.824 -17.924 1.00 83.50 112 GLU A N 1
ATOM 893 C CA . GLU A 1 112 ? 3.873 -11.618 -19.123 1.00 83.50 112 GLU A CA 1
ATOM 894 C C . GLU A 1 112 ? 4.224 -10.342 -19.908 1.00 83.50 112 GLU A C 1
ATOM 896 O O . GLU A 1 112 ? 3.954 -10.239 -21.102 1.00 83.50 112 GLU A O 1
ATOM 901 N N . ARG A 1 113 ? 4.811 -9.345 -19.235 1.00 81.81 113 ARG A N 1
ATOM 902 C CA . ARG A 1 113 ? 5.178 -8.048 -19.826 1.00 81.81 113 ARG A CA 1
ATOM 903 C C . ARG A 1 113 ? 6.654 -7.984 -20.212 1.00 81.81 113 ARG A C 1
ATOM 905 O O . ARG A 1 113 ? 7.054 -7.016 -20.857 1.00 81.81 113 ARG A O 1
ATOM 912 N N . LEU A 1 114 ? 7.446 -8.977 -19.804 1.00 85.88 114 LEU A N 1
ATOM 913 C CA . LEU A 1 114 ? 8.884 -9.043 -20.011 1.00 85.88 114 LEU A CA 1
ATOM 914 C C . LEU A 1 114 ? 9.187 -9.766 -21.323 1.00 85.88 114 LEU A C 1
ATOM 916 O O . LEU A 1 114 ? 8.868 -10.941 -21.483 1.00 85.88 114 LEU A O 1
ATOM 920 N N . LYS A 1 115 ? 9.852 -9.076 -22.248 1.00 84.81 115 LYS A N 1
ATOM 921 C CA . LYS A 1 115 ? 10.409 -9.672 -23.462 1.00 84.81 115 LYS A CA 1
ATOM 922 C C . LYS A 1 115 ? 11.919 -9.496 -23.443 1.00 84.81 115 LYS A C 1
ATOM 924 O O . LYS A 1 115 ? 12.416 -8.378 -23.326 1.00 84.81 115 LYS A O 1
ATOM 929 N N . VAL A 1 116 ? 12.634 -10.607 -23.547 1.00 84.12 116 VAL A N 1
ATOM 930 C CA . VAL A 1 116 ? 14.095 -10.629 -23.610 1.00 84.12 116 VAL A CA 1
ATOM 931 C C . VAL A 1 116 ? 14.489 -10.734 -25.079 1.00 84.12 116 VAL A C 1
ATOM 933 O O . VAL A 1 116 ? 14.002 -11.617 -25.781 1.00 84.12 116 VAL A O 1
ATOM 936 N N . GLY A 1 117 ? 15.309 -9.796 -25.547 1.00 79.88 117 GLY A N 1
ATOM 937 C CA . GLY A 1 117 ? 15.858 -9.811 -26.899 1.00 79.88 117 GLY A CA 1
ATOM 938 C C . GLY A 1 117 ? 16.903 -10.912 -27.091 1.00 79.88 117 GLY A C 1
ATOM 939 O O . GLY A 1 117 ? 17.290 -11.606 -26.147 1.00 79.88 117 GLY A O 1
ATOM 940 N N . GLU A 1 118 ? 17.385 -11.058 -28.323 1.00 77.94 118 GLU A N 1
ATOM 941 C CA . GLU A 1 118 ? 18.429 -12.030 -28.653 1.00 77.94 118 GLU A CA 1
ATOM 942 C C . GLU A 1 118 ? 19.678 -11.832 -27.782 1.00 77.94 118 GLU A C 1
ATOM 944 O O . GLU A 1 118 ? 20.066 -10.709 -27.446 1.00 77.94 118 GLU A O 1
ATOM 949 N N . HIS A 1 119 ? 20.276 -12.949 -27.359 1.00 77.00 119 HIS A N 1
ATOM 950 C CA . HIS A 1 119 ? 21.451 -12.987 -26.480 1.00 77.00 119 HIS A CA 1
ATOM 951 C C . HIS A 1 119 ? 21.308 -12.221 -25.148 1.00 77.00 119 HIS A C 1
ATOM 953 O O . HIS A 1 119 ? 22.312 -11.927 -24.504 1.00 77.00 119 HIS A O 1
ATOM 959 N N . ALA A 1 120 ? 20.076 -11.913 -24.716 1.00 77.50 120 ALA A N 1
ATOM 960 C CA . ALA A 1 120 ? 19.791 -11.116 -23.523 1.00 77.50 120 ALA A CA 1
ATOM 961 C C . ALA A 1 120 ? 20.489 -9.743 -23.515 1.00 77.50 120 ALA A C 1
ATOM 963 O O . ALA A 1 120 ? 20.812 -9.234 -22.448 1.00 77.50 120 ALA A O 1
ATOM 964 N N . LEU A 1 121 ? 20.707 -9.142 -24.691 1.00 74.25 121 LEU A N 1
ATOM 965 C CA . LEU A 1 121 ? 21.351 -7.828 -24.837 1.00 74.25 121 LEU A CA 1
ATOM 966 C C . LEU A 1 121 ? 20.384 -6.652 -24.659 1.00 74.25 121 LEU A C 1
ATOM 968 O O . LEU A 1 121 ? 20.814 -5.516 -24.495 1.00 74.25 121 LEU A O 1
ATOM 972 N N . ALA A 1 122 ? 19.079 -6.916 -24.688 1.00 78.56 122 ALA A N 1
ATOM 973 C CA . ALA A 1 122 ? 18.044 -5.906 -24.534 1.00 78.56 122 ALA A CA 1
ATOM 974 C C . ALA A 1 122 ? 16.813 -6.489 -23.841 1.00 78.56 122 ALA A C 1
ATOM 976 O O . ALA A 1 122 ? 16.434 -7.640 -24.078 1.00 78.56 122 ALA A O 1
ATOM 977 N N . ILE A 1 123 ? 16.161 -5.674 -23.015 1.00 81.56 123 ILE A N 1
ATOM 978 C CA . ILE A 1 123 ? 14.900 -6.013 -22.361 1.00 81.56 123 ILE A CA 1
ATOM 979 C C . ILE A 1 123 ? 13.827 -5.021 -22.799 1.00 81.56 123 ILE A C 1
ATOM 981 O O . ILE A 1 123 ? 13.954 -3.820 -22.581 1.00 81.56 123 ILE A O 1
ATOM 985 N N . ALA A 1 124 ? 12.736 -5.524 -23.372 1.00 81.25 124 ALA A N 1
ATOM 986 C CA . ALA A 1 124 ? 11.538 -4.738 -23.633 1.00 81.25 124 ALA A CA 1
ATOM 987 C C . ALA A 1 124 ? 10.481 -5.059 -22.568 1.00 81.25 124 ALA A C 1
ATOM 989 O O . ALA A 1 124 ? 10.087 -6.214 -22.394 1.00 81.25 124 ALA A O 1
ATOM 990 N N . TYR A 1 125 ? 10.010 -4.034 -21.854 1.00 80.56 125 TYR A N 1
ATOM 991 C CA . TYR A 1 125 ? 8.983 -4.181 -20.821 1.00 80.56 125 TYR A CA 1
ATOM 992 C C . TYR A 1 125 ? 7.739 -3.371 -21.169 1.00 80.56 125 TYR A C 1
ATOM 994 O O . TYR A 1 125 ? 7.728 -2.149 -21.053 1.00 80.56 125 TYR A O 1
ATOM 1002 N N . ALA A 1 126 ? 6.674 -4.043 -21.602 1.00 73.38 126 ALA A N 1
ATOM 1003 C CA . ALA A 1 126 ? 5.469 -3.360 -22.070 1.00 73.38 126 ALA A CA 1
ATOM 1004 C C . ALA A 1 126 ? 4.804 -2.565 -20.935 1.00 73.38 126 ALA A C 1
ATOM 1006 O O . ALA A 1 126 ? 4.523 -3.132 -19.880 1.00 73.38 126 ALA A O 1
ATOM 1007 N N . ALA A 1 127 ? 4.500 -1.278 -21.131 1.00 65.44 127 ALA A N 1
ATOM 1008 C CA . ALA A 1 127 ? 3.660 -0.516 -20.203 1.00 65.44 127 ALA A CA 1
ATOM 1009 C C . ALA A 1 127 ? 2.238 -1.106 -20.170 1.00 65.44 127 ALA A C 1
ATOM 1011 O O . ALA A 1 127 ? 1.738 -1.594 -21.186 1.00 65.44 127 ALA A O 1
ATOM 1012 N N . ARG A 1 128 ? 1.567 -1.089 -19.008 1.00 63.41 128 ARG A N 1
ATOM 1013 C CA . ARG A 1 128 ? 0.140 -1.435 -18.978 1.00 63.41 128 ARG A CA 1
ATOM 1014 C C . ARG A 1 128 ? -0.629 -0.328 -19.673 1.00 63.41 128 ARG A C 1
ATOM 1016 O O . ARG A 1 128 ? -0.541 0.829 -19.269 1.00 63.41 128 ARG A O 1
ATOM 1023 N N . CYS A 1 129 ? -1.392 -0.688 -20.697 1.00 54.66 129 CYS A N 1
ATOM 1024 C CA . CYS A 1 129 ? -2.272 0.280 -21.312 1.00 54.66 129 CYS A CA 1
ATOM 1025 C C . CYS A 1 129 ? -3.496 0.518 -20.429 1.00 54.66 129 CYS A C 1
ATOM 1027 O O . CYS A 1 129 ? -4.095 -0.433 -19.920 1.00 54.66 129 CYS A O 1
ATOM 1029 N N . LYS A 1 130 ? -3.873 1.785 -20.243 1.00 52.44 130 LYS A N 1
ATOM 1030 C CA . LYS A 1 130 ? -5.148 2.117 -19.604 1.00 52.44 130 LYS A CA 1
ATOM 1031 C C . LYS A 1 130 ? -6.288 1.685 -20.539 1.00 52.44 130 LYS A C 1
ATOM 1033 O O . LYS A 1 130 ? -6.162 1.897 -21.747 1.00 52.44 130 LYS A O 1
ATOM 1038 N N . PRO A 1 131 ? -7.394 1.115 -20.024 1.00 42.03 131 PRO A N 1
ATOM 1039 C CA . PRO A 1 131 ? -8.556 0.798 -20.851 1.00 42.03 131 PRO A CA 1
ATOM 1040 C C . PRO A 1 131 ? -9.015 2.048 -21.618 1.00 42.03 131 PRO A C 1
ATOM 1042 O O . PRO A 1 131 ? -9.271 3.079 -21.000 1.00 42.03 131 PRO A O 1
ATOM 1045 N N . GLY A 1 132 ? -9.067 1.970 -22.951 1.00 46.22 132 GLY A N 1
ATOM 1046 C CA . GLY A 1 132 ? -9.460 3.083 -23.828 1.00 46.22 132 GLY A CA 1
ATOM 1047 C C . GLY A 1 132 ? -8.312 3.893 -24.447 1.00 46.22 132 GLY A C 1
ATOM 1048 O O . GLY A 1 132 ? -8.572 4.700 -25.334 1.00 46.22 132 GLY A O 1
ATOM 1049 N N . LEU A 1 133 ? -7.053 3.663 -24.055 1.00 48.75 133 LEU A N 1
ATOM 1050 C CA . LEU A 1 133 ? -5.888 4.118 -24.823 1.00 48.75 133 LEU A CA 1
ATOM 1051 C C . LEU A 1 133 ? -5.344 2.951 -25.657 1.00 48.75 133 LEU A C 1
ATOM 1053 O O . LEU A 1 133 ? -5.293 1.814 -25.185 1.00 48.75 133 LEU A O 1
ATOM 1057 N N . GLN A 1 134 ? -4.928 3.225 -26.895 1.00 46.59 134 GLN A N 1
ATOM 1058 C CA . GLN A 1 134 ? -4.138 2.275 -27.686 1.00 46.59 134 GLN A CA 1
ATOM 1059 C C . GLN A 1 134 ? -2.882 1.898 -26.900 1.00 46.59 134 GLN A C 1
ATOM 1061 O O . GLN A 1 134 ? -2.280 2.782 -26.287 1.00 46.59 134 GLN A O 1
ATOM 1066 N N . ALA A 1 135 ? -2.517 0.607 -26.903 1.00 47.97 135 ALA A N 1
ATOM 1067 C CA . ALA A 1 135 ? -1.304 0.092 -26.264 1.00 47.97 135 ALA A CA 1
ATOM 1068 C C . ALA A 1 135 ? -0.150 1.055 -26.532 1.00 47.97 135 ALA A C 1
ATOM 1070 O O . ALA A 1 135 ? 0.232 1.226 -27.691 1.00 47.97 135 ALA A O 1
ATOM 1071 N N . SER A 1 136 ? 0.357 1.734 -25.492 1.00 46.88 136 SER A N 1
ATOM 1072 C CA . SER A 1 136 ? 1.475 2.642 -25.714 1.00 46.88 136 SER A CA 1
ATOM 1073 C C . SER A 1 136 ? 2.602 1.808 -26.302 1.00 46.88 136 SER A C 1
ATOM 1075 O O . SER A 1 136 ? 2.923 0.737 -25.781 1.00 46.88 136 SER A O 1
ATOM 1077 N N . THR A 1 137 ? 3.116 2.304 -27.418 1.00 47.22 137 THR A N 1
ATOM 1078 C CA . THR A 1 137 ? 4.229 1.829 -28.229 1.00 47.22 137 THR A CA 1
ATOM 1079 C C . THR A 1 137 ? 5.180 0.940 -27.436 1.00 47.22 137 THR A C 1
ATOM 1081 O O . THR A 1 137 ? 5.576 1.316 -26.331 1.00 47.22 137 THR A O 1
ATOM 1084 N N . ALA A 1 138 ? 5.514 -0.234 -27.988 1.00 53.47 138 ALA A N 1
ATOM 1085 C CA . ALA A 1 138 ? 6.476 -1.175 -27.417 1.00 53.47 138 ALA A CA 1
ATOM 1086 C C . ALA A 1 138 ? 7.604 -0.406 -26.717 1.00 53.47 138 ALA A C 1
ATOM 1088 O O . ALA A 1 138 ? 8.284 0.394 -27.360 1.00 53.47 138 ALA A O 1
ATOM 1089 N N . ALA A 1 139 ? 7.712 -0.566 -25.393 1.00 61.97 139 ALA A N 1
ATOM 1090 C CA . ALA A 1 139 ? 8.663 0.209 -24.610 1.00 61.97 139 ALA A CA 1
ATOM 1091 C C . ALA A 1 139 ? 10.053 0.060 -25.227 1.00 61.97 139 ALA A C 1
ATOM 1093 O O . ALA A 1 139 ? 10.437 -1.054 -25.600 1.00 61.97 139 ALA A O 1
ATOM 1094 N N . ALA A 1 140 ? 10.766 1.182 -25.355 1.00 67.69 140 ALA A N 1
ATOM 1095 C CA . ALA A 1 140 ? 12.111 1.183 -25.904 1.00 67.69 140 ALA A CA 1
ATOM 1096 C C . ALA A 1 140 ? 12.957 0.117 -25.183 1.00 67.69 140 ALA A C 1
ATOM 1098 O O . ALA A 1 140 ? 12.846 -0.004 -23.957 1.00 67.69 140 ALA A O 1
ATOM 1099 N N . PRO A 1 141 ? 13.748 -0.680 -25.920 1.00 77.44 141 PRO A N 1
ATOM 1100 C CA . PRO A 1 141 ? 14.612 -1.676 -25.309 1.00 77.44 141 PRO A CA 1
ATOM 1101 C C . PRO A 1 141 ? 15.537 -1.000 -24.293 1.00 77.44 141 PRO A C 1
ATOM 1103 O O . PRO A 1 141 ? 16.160 0.019 -24.586 1.00 77.44 141 PRO A O 1
ATOM 1106 N N . VAL A 1 142 ? 15.592 -1.561 -23.089 1.00 83.75 142 VAL A N 1
ATOM 1107 C CA . VAL A 1 142 ? 16.433 -1.098 -21.983 1.00 83.75 142 VAL A CA 1
ATOM 1108 C C . VAL A 1 142 ? 17.615 -2.048 -21.837 1.00 83.75 142 VAL A C 1
ATOM 1110 O O . VAL A 1 142 ? 17.468 -3.259 -22.042 1.00 83.75 142 VAL A O 1
ATOM 1113 N N . ASP A 1 143 ? 18.776 -1.506 -21.466 1.00 87.62 143 ASP A N 1
ATOM 1114 C CA . ASP A 1 143 ? 19.935 -2.319 -21.110 1.00 87.62 143 ASP A CA 1
ATOM 1115 C C . ASP A 1 143 ? 19.570 -3.286 -19.957 1.00 87.62 143 ASP A C 1
ATOM 1117 O O . ASP A 1 143 ? 18.935 -2.882 -18.974 1.00 87.62 143 ASP A O 1
ATOM 1121 N N . PRO A 1 144 ? 19.938 -4.575 -20.041 1.00 88.62 144 PRO A N 1
ATOM 1122 C CA . PRO A 1 144 ? 19.606 -5.557 -19.015 1.00 88.62 144 PRO A CA 1
ATOM 1123 C C . PRO A 1 144 ? 20.079 -5.186 -17.603 1.00 88.62 144 PRO A C 1
ATOM 1125 O O . PRO A 1 144 ? 19.405 -5.526 -16.626 1.00 88.62 144 PRO A O 1
ATOM 1128 N N . LYS A 1 145 ? 21.218 -4.493 -17.468 1.00 88.81 145 LYS A N 1
ATOM 1129 C CA . LYS A 1 145 ? 21.747 -4.056 -16.169 1.00 88.81 145 LYS A CA 1
ATOM 1130 C C . LYS A 1 145 ? 20.933 -2.896 -15.617 1.00 88.81 145 LYS A C 1
ATOM 1132 O O . LYS A 1 145 ? 20.620 -2.910 -14.430 1.00 88.81 145 LYS A O 1
ATOM 1137 N N . ASP A 1 146 ? 20.526 -1.956 -16.466 1.00 87.44 146 ASP A N 1
ATOM 1138 C CA . ASP A 1 146 ? 19.634 -0.860 -16.070 1.00 87.44 146 ASP A CA 1
ATOM 1139 C C . ASP A 1 146 ? 18.274 -1.391 -15.615 1.00 87.44 146 ASP A C 1
ATOM 1141 O O . ASP A 1 146 ? 17.735 -0.960 -14.593 1.00 87.44 146 ASP A O 1
ATOM 1145 N N . PHE A 1 147 ? 17.727 -2.373 -16.336 1.00 87.19 147 PHE A N 1
ATOM 1146 C CA . PHE A 1 147 ? 16.505 -3.055 -15.924 1.00 87.19 147 PHE A CA 1
ATOM 1147 C C . PHE A 1 147 ? 16.686 -3.738 -14.564 1.00 87.19 147 PHE A C 1
ATOM 1149 O O . PHE A 1 147 ? 15.862 -3.555 -13.667 1.00 87.19 147 PHE A O 1
ATOM 1156 N N . LEU A 1 148 ? 17.780 -4.482 -14.373 1.00 88.81 148 LEU A N 1
ATOM 1157 C CA . LEU A 1 148 ? 18.063 -5.142 -13.102 1.00 88.81 148 LEU A CA 1
ATOM 1158 C C . LEU A 1 148 ? 18.216 -4.133 -11.956 1.00 88.81 148 LEU A C 1
ATOM 1160 O O . LEU A 1 148 ? 17.653 -4.357 -10.888 1.00 88.81 148 LEU A O 1
ATOM 1164 N N . ALA A 1 149 ? 18.904 -3.011 -12.173 1.00 89.12 149 ALA A N 1
ATOM 1165 C CA . ALA A 1 149 ? 19.053 -1.952 -11.177 1.00 89.12 149 ALA A CA 1
ATOM 1166 C C . ALA A 1 149 ? 17.690 -1.387 -10.736 1.00 89.12 149 ALA A C 1
ATOM 1168 O O . ALA A 1 149 ? 17.431 -1.259 -9.536 1.00 89.12 149 ALA A O 1
ATOM 1169 N N . ARG A 1 150 ? 16.779 -1.149 -11.694 1.00 87.25 150 ARG A N 1
ATOM 1170 C CA . ARG A 1 150 ? 15.396 -0.717 -11.418 1.00 87.25 150 ARG A CA 1
ATOM 1171 C C . ARG A 1 150 ? 14.580 -1.766 -10.670 1.00 87.25 150 ARG A C 1
ATOM 1173 O O . ARG A 1 150 ? 13.694 -1.417 -9.909 1.00 87.25 150 ARG A O 1
ATOM 1180 N N . VAL A 1 151 ? 14.848 -3.054 -10.856 1.00 88.56 151 VAL A N 1
ATOM 1181 C CA . VAL A 1 151 ? 14.158 -4.105 -10.091 1.00 88.56 151 VAL A CA 1
ATOM 1182 C C . VAL A 1 151 ? 14.732 -4.220 -8.681 1.00 88.56 151 VAL A C 1
ATOM 1184 O O . VAL A 1 151 ? 13.980 -4.366 -7.716 1.00 88.56 151 VAL A O 1
ATOM 1187 N N . VAL A 1 152 ? 16.057 -4.131 -8.546 1.00 89.50 152 VAL A N 1
ATOM 1188 C CA . VAL A 1 152 ? 16.760 -4.335 -7.275 1.00 89.50 152 VAL A CA 1
ATOM 1189 C C . VAL A 1 152 ? 16.393 -3.277 -6.239 1.00 89.50 152 VAL A C 1
ATOM 1191 O O . VAL A 1 152 ? 16.207 -3.626 -5.076 1.00 89.50 152 VAL A O 1
ATOM 1194 N N . MET A 1 153 ? 16.175 -2.022 -6.646 1.00 88.12 153 MET A N 1
ATOM 1195 C CA . MET A 1 153 ? 15.745 -0.949 -5.732 1.00 88.12 153 MET A CA 1
ATOM 1196 C C . MET A 1 153 ? 14.387 -1.203 -5.049 1.00 88.12 153 MET A C 1
ATOM 1198 O O . MET A 1 153 ? 14.056 -0.543 -4.065 1.00 88.12 153 MET A O 1
ATOM 1202 N N . HIS A 1 154 ? 13.585 -2.141 -5.561 1.00 89.50 154 HIS A N 1
ATOM 1203 C CA . HIS A 1 154 ? 12.284 -2.495 -4.991 1.00 89.50 154 HIS A CA 1
ATOM 1204 C C . HIS A 1 154 ? 12.332 -3.704 -4.053 1.00 89.50 154 HIS A C 1
ATOM 1206 O O . HIS A 1 154 ? 11.333 -4.016 -3.399 1.00 89.50 154 HIS A O 1
ATOM 1212 N N . ILE A 1 155 ? 13.473 -4.387 -3.969 1.00 88.19 155 ILE A N 1
ATOM 1213 C CA . ILE A 1 155 ? 13.662 -5.501 -3.045 1.00 88.19 155 ILE A CA 1
ATOM 1214 C C . ILE A 1 155 ? 13.845 -4.914 -1.639 1.00 88.19 155 ILE A C 1
ATOM 1216 O O . ILE A 1 155 ? 14.743 -4.099 -1.434 1.00 88.19 155 ILE A O 1
ATOM 1220 N N . PRO A 1 156 ? 13.022 -5.306 -0.653 1.00 85.88 156 PRO A N 1
ATOM 1221 C CA . PRO A 1 156 ? 13.182 -4.828 0.715 1.00 85.88 156 PRO A CA 1
ATOM 1222 C C . PRO A 1 156 ? 14.493 -5.337 1.327 1.00 85.88 156 PRO A C 1
ATOM 1224 O O . PRO A 1 156 ? 14.917 -6.463 1.046 1.00 85.88 156 PRO A O 1
ATOM 1227 N N . ASP A 1 157 ? 15.078 -4.555 2.240 1.00 84.31 157 ASP A N 1
ATOM 1228 C CA . ASP A 1 157 ? 16.261 -4.997 2.982 1.00 84.31 157 ASP A CA 1
ATOM 1229 C C . ASP A 1 157 ? 16.008 -6.331 3.705 1.00 84.31 157 ASP A C 1
ATOM 1231 O O . ASP A 1 157 ? 14.882 -6.618 4.146 1.00 84.31 157 ASP A O 1
ATOM 1235 N N . PRO A 1 158 ? 17.061 -7.134 3.932 1.00 84.06 158 PRO A N 1
ATOM 1236 C CA . PRO A 1 158 ? 16.952 -8.340 4.733 1.00 84.06 158 PRO A CA 1
ATOM 1237 C C . PRO A 1 158 ? 16.270 -8.069 6.080 1.00 84.06 158 PRO A C 1
ATOM 1239 O O . PRO A 1 158 ? 16.672 -7.185 6.837 1.00 84.06 158 PRO A O 1
ATOM 1242 N N . ARG A 1 159 ? 15.263 -8.893 6.404 1.00 84.62 159 ARG A N 1
ATOM 1243 C CA . ARG A 1 159 ? 14.439 -8.819 7.631 1.00 84.62 159 ARG A CA 1
ATOM 1244 C C . ARG A 1 159 ? 13.444 -7.648 7.683 1.00 84.62 159 ARG A C 1
ATOM 1246 O O . ARG A 1 159 ? 12.783 -7.471 8.704 1.00 84.62 159 ARG A O 1
ATOM 1253 N N . ARG A 1 160 ? 13.259 -6.879 6.604 1.00 84.75 160 ARG A N 1
ATOM 1254 C CA . ARG A 1 160 ? 12.148 -5.920 6.503 1.00 84.75 160 ARG A CA 1
ATOM 1255 C C . ARG A 1 160 ? 10.888 -6.620 6.000 1.00 84.75 160 ARG A C 1
ATOM 1257 O O . ARG A 1 160 ? 10.838 -7.145 4.892 1.00 84.75 160 ARG A O 1
ATOM 1264 N N . HIS A 1 161 ? 9.840 -6.599 6.818 1.00 85.56 161 HIS A N 1
ATOM 1265 C CA . HIS A 1 161 ? 8.541 -7.143 6.437 1.00 85.56 161 HIS A CA 1
ATOM 1266 C C . HIS A 1 161 ? 7.791 -6.178 5.514 1.00 85.56 161 HIS A C 1
ATOM 1268 O O . HIS A 1 161 ? 7.534 -5.027 5.872 1.00 85.56 161 HIS A O 1
ATOM 1274 N N . VAL A 1 162 ? 7.404 -6.671 4.339 1.00 90.00 162 VAL A N 1
ATOM 1275 C CA . VAL A 1 162 ? 6.559 -5.941 3.380 1.00 90.00 162 VAL A CA 1
ATOM 1276 C C . VAL A 1 162 ? 5.099 -5.927 3.841 1.00 90.00 162 VAL A C 1
ATOM 1278 O O . VAL A 1 162 ? 4.427 -4.898 3.759 1.00 90.00 162 VAL A O 1
ATOM 1281 N N . ILE A 1 163 ? 4.643 -7.058 4.391 1.00 92.88 163 ILE A N 1
ATOM 1282 C CA . ILE A 1 163 ? 3.294 -7.266 4.921 1.00 92.88 163 ILE A CA 1
ATOM 1283 C C . ILE A 1 163 ? 3.294 -6.985 6.423 1.00 92.88 163 ILE A C 1
ATOM 1285 O O . ILE A 1 163 ? 4.119 -7.523 7.164 1.00 92.88 163 ILE A O 1
ATOM 1289 N N . ARG A 1 164 ? 2.352 -6.165 6.883 1.00 93.06 164 ARG A N 1
ATOM 1290 C CA . ARG A 1 164 ? 2.193 -5.773 8.285 1.00 93.06 164 ARG A CA 1
ATOM 1291 C C . ARG A 1 164 ? 0.761 -6.015 8.742 1.00 93.06 164 ARG A C 1
ATOM 1293 O O . ARG A 1 164 ? -0.184 -5.698 8.026 1.00 93.06 164 ARG A O 1
ATOM 1300 N N . TYR A 1 165 ? 0.610 -6.554 9.948 1.00 94.31 165 TYR A N 1
ATOM 1301 C CA . TYR A 1 165 ? -0.682 -6.918 10.527 1.00 94.31 165 TYR A CA 1
ATOM 1302 C C . TYR A 1 165 ? -1.019 -6.012 11.710 1.00 94.31 165 TYR A C 1
ATOM 1304 O O . TYR A 1 165 ? -0.241 -5.907 12.657 1.00 94.31 165 TYR A O 1
ATOM 1312 N N . TYR A 1 166 ? -2.204 -5.409 11.683 1.00 93.94 166 TYR A N 1
ATOM 1313 C CA . TYR A 1 166 ? -2.654 -4.428 12.665 1.00 93.94 166 TYR A CA 1
ATOM 1314 C C . TYR A 1 166 ? -4.024 -4.777 13.248 1.00 93.94 166 TYR A C 1
ATOM 1316 O O . TYR A 1 166 ? -4.852 -5.457 12.628 1.00 93.94 166 TYR A O 1
ATOM 1324 N N . GLY A 1 167 ? -4.264 -4.272 14.460 1.00 92.88 167 GLY A N 1
ATOM 1325 C CA . GLY A 1 167 ? -5.543 -4.385 15.155 1.00 92.88 167 GLY A CA 1
ATOM 1326 C C . GLY A 1 167 ? -5.997 -5.836 15.286 1.00 92.88 167 GLY A C 1
ATOM 1327 O O . GLY A 1 167 ? -5.231 -6.690 15.737 1.00 92.88 167 GLY A O 1
ATOM 1328 N N . ALA A 1 168 ? -7.223 -6.128 14.851 1.00 90.25 168 ALA A N 1
ATOM 1329 C CA . ALA A 1 168 ? -7.803 -7.471 14.917 1.00 90.25 168 ALA A CA 1
ATOM 1330 C C . ALA A 1 168 ? -6.994 -8.560 14.182 1.00 90.25 168 ALA A C 1
ATOM 1332 O O . ALA A 1 168 ? -7.102 -9.730 14.547 1.00 90.25 168 ALA A O 1
ATOM 1333 N N . TYR A 1 169 ? -6.174 -8.194 13.189 1.00 90.69 169 TYR A N 1
ATOM 1334 C CA . TYR A 1 169 ? -5.323 -9.137 12.456 1.00 90.69 169 TYR A CA 1
ATOM 1335 C C . TYR A 1 169 ? -3.911 -9.282 13.029 1.00 90.69 169 TYR A C 1
ATOM 1337 O O . TYR A 1 169 ? -3.176 -10.169 12.597 1.00 90.69 169 TYR A O 1
ATOM 1345 N N . SER A 1 170 ? -3.524 -8.458 14.006 1.00 92.00 170 SER A N 1
ATOM 1346 C CA . SER A 1 170 ? -2.217 -8.580 14.659 1.00 92.00 170 SER A CA 1
ATOM 1347 C C . SER A 1 170 ? -2.055 -9.937 15.357 1.00 92.00 170 SER A C 1
ATOM 1349 O O . SER A 1 170 ? -3.016 -10.504 15.888 1.00 92.00 170 SER A O 1
ATOM 1351 N N . SER A 1 171 ? -0.825 -10.455 15.385 1.00 86.81 171 SER A N 1
ATOM 1352 C CA . SER A 1 171 ? -0.502 -11.741 16.019 1.00 86.81 171 SER A CA 1
ATOM 1353 C C . SER A 1 171 ? -0.904 -11.771 17.494 1.00 86.81 171 SER A C 1
ATOM 1355 O O . SER A 1 171 ? -1.520 -12.733 17.943 1.00 86.81 171 SER A O 1
ATOM 1357 N N . VAL A 1 172 ? -0.635 -10.686 18.225 1.00 87.75 172 VAL A N 1
ATOM 1358 C CA . VAL A 1 172 ? -0.955 -10.551 19.653 1.00 87.75 172 VAL A CA 1
ATOM 1359 C C . VAL A 1 172 ? -2.461 -10.629 19.899 1.00 87.75 172 VAL A C 1
ATOM 1361 O O . VAL A 1 172 ? -2.905 -11.367 20.777 1.00 87.75 172 VAL A O 1
ATOM 1364 N N . VAL A 1 173 ? -3.268 -9.902 19.120 1.00 86.25 173 VAL A N 1
ATOM 1365 C CA . VAL A 1 173 ? -4.729 -9.915 19.289 1.00 86.25 173 VAL A CA 1
ATOM 1366 C C . VAL A 1 173 ? -5.308 -11.276 18.919 1.00 86.25 173 VAL A C 1
ATOM 1368 O O . VAL A 1 173 ? -6.170 -11.783 19.635 1.00 86.25 173 VAL A O 1
ATOM 1371 N N . ARG A 1 174 ? -4.819 -11.896 17.841 1.00 85.00 174 ARG A N 1
ATOM 1372 C CA . ARG A 1 174 ? -5.248 -13.241 17.439 1.00 85.00 174 ARG A CA 1
ATOM 1373 C C . ARG A 1 174 ? -4.911 -14.286 18.501 1.00 85.00 174 ARG A C 1
ATOM 1375 O O . ARG A 1 174 ? -5.780 -15.081 18.838 1.00 85.00 174 ARG A O 1
ATOM 1382 N N . ALA A 1 175 ? -3.705 -14.242 19.064 1.00 85.00 175 ALA A N 1
ATOM 1383 C CA . ALA A 1 175 ? -3.292 -15.141 20.139 1.00 85.00 175 ALA A CA 1
ATOM 1384 C C . ALA A 1 175 ? -4.166 -14.966 21.390 1.00 85.00 175 ALA A C 1
ATOM 1386 O O . ALA A 1 175 ? -4.675 -15.946 21.922 1.00 85.00 175 ALA A O 1
ATOM 1387 N N . ARG A 1 176 ? -4.426 -13.722 21.816 1.00 85.12 176 ARG A N 1
ATOM 1388 C CA . ARG A 1 176 ? -5.320 -13.440 22.954 1.00 85.12 176 ARG A CA 1
ATOM 1389 C C . ARG A 1 176 ? -6.743 -13.950 22.721 1.00 85.12 176 ARG A C 1
ATOM 1391 O O . ARG A 1 176 ? -7.328 -14.532 23.625 1.00 85.12 176 ARG A O 1
ATOM 1398 N N . ARG A 1 177 ? -7.288 -13.769 21.513 1.00 80.94 177 ARG A N 1
ATOM 1399 C CA . ARG A 1 177 ? -8.614 -14.295 21.141 1.00 80.94 177 ARG A CA 1
ATOM 1400 C C . ARG A 1 177 ? -8.646 -15.821 21.152 1.00 80.94 177 ARG A C 1
ATOM 1402 O O . ARG A 1 177 ? -9.615 -16.384 21.641 1.00 80.94 177 ARG A O 1
ATOM 1409 N N . ALA A 1 178 ? -7.598 -16.474 20.651 1.00 81.12 178 ALA A N 1
ATOM 1410 C CA . ALA A 1 178 ? -7.486 -17.929 20.689 1.00 81.12 178 ALA A CA 1
ATOM 1411 C C . ALA A 1 178 ? -7.441 -18.447 22.135 1.00 81.12 178 ALA A C 1
ATOM 1413 O O . ALA A 1 178 ? -8.206 -19.335 22.481 1.00 81.12 178 ALA A O 1
ATOM 1414 N N . LEU A 1 179 ? -6.628 -17.838 23.004 1.00 82.19 179 LEU A N 1
ATOM 1415 C CA . LEU A 1 179 ? -6.557 -18.204 24.425 1.00 82.19 179 LEU A CA 1
ATOM 1416 C C . LEU A 1 179 ? -7.894 -18.001 25.155 1.00 82.19 179 LEU A C 1
ATOM 1418 O O . LEU A 1 179 ? -8.294 -18.847 25.951 1.00 82.19 179 LEU A O 1
ATOM 1422 N N . ALA A 1 180 ? -8.603 -16.908 24.860 1.00 79.88 180 ALA A N 1
ATOM 1423 C CA . ALA A 1 180 ? -9.921 -16.635 25.431 1.00 79.88 180 ALA A CA 1
ATOM 1424 C C . ALA A 1 180 ? -10.998 -17.616 24.932 1.00 79.88 180 ALA A C 1
ATOM 1426 O O . ALA A 1 180 ? -11.872 -17.999 25.702 1.00 79.88 180 ALA A O 1
ATOM 1427 N N . ALA A 1 181 ? -10.925 -18.048 23.669 1.00 72.06 181 ALA A N 1
ATOM 1428 C CA . ALA A 1 181 ? -11.861 -19.012 23.090 1.00 72.06 181 ALA A CA 1
ATOM 1429 C C . ALA A 1 181 ? -11.651 -20.448 23.602 1.00 72.06 181 ALA A C 1
ATOM 1431 O O . ALA A 1 181 ? -12.594 -21.230 23.604 1.00 72.06 181 ALA A O 1
ATOM 1432 N N . VAL A 1 182 ? -10.432 -20.792 24.035 1.00 67.44 182 VAL A N 1
ATOM 1433 C CA . VAL A 1 182 ? -10.079 -22.139 24.525 1.00 67.44 182 VAL A CA 1
ATOM 1434 C C . VAL A 1 182 ? -10.213 -22.257 26.057 1.00 67.44 182 VAL A C 1
ATOM 1436 O O . VAL A 1 182 ? -10.037 -23.335 26.612 1.00 67.44 182 VAL A O 1
ATOM 1439 N N . GLY A 1 183 ? -10.569 -21.183 26.776 1.00 52.12 183 GLY A N 1
ATOM 1440 C CA . GLY A 1 183 ? -10.871 -21.263 28.213 1.00 52.12 183 GLY A CA 1
ATOM 1441 C C . GLY A 1 183 ? -9.706 -21.761 29.082 1.00 52.12 183 GLY A C 1
ATOM 1442 O O . GLY A 1 183 ? -9.917 -22.550 29.996 1.00 52.12 183 GLY A O 1
ATOM 1443 N N . GLY A 1 184 ? -8.470 -21.329 28.801 1.00 50.38 184 GLY A N 1
ATOM 1444 C CA . GLY A 1 184 ? -7.288 -21.701 29.598 1.00 50.38 184 GLY A CA 1
ATOM 1445 C C . GLY A 1 184 ? -6.599 -23.017 29.205 1.00 50.38 184 GLY A C 1
ATOM 1446 O O . GLY A 1 184 ? -5.605 -23.379 29.828 1.00 50.38 184 GLY A O 1
ATOM 1447 N N . GLY A 1 185 ? -7.059 -23.707 28.157 1.00 41.12 185 GLY A N 1
ATOM 1448 C CA . GLY A 1 185 ? -6.325 -24.802 27.511 1.00 41.12 185 GLY A CA 1
ATOM 1449 C C . GLY A 1 185 ? -5.431 -24.310 26.366 1.00 41.12 185 GLY A C 1
ATOM 1450 O O . GLY A 1 185 ? -5.709 -23.283 25.749 1.00 41.12 185 GLY A O 1
ATOM 1451 N N . ALA A 1 186 ? -4.338 -25.027 26.096 1.00 44.19 186 ALA A N 1
ATOM 1452 C CA . ALA A 1 186 ? -3.326 -24.665 25.103 1.00 44.19 186 ALA A CA 1
ATOM 1453 C C . ALA A 1 186 ? -3.925 -24.301 23.731 1.00 44.19 186 ALA A C 1
ATOM 1455 O O . ALA A 1 186 ? -4.778 -25.007 23.193 1.00 44.19 186 ALA A O 1
ATOM 1456 N N . ALA A 1 187 ? -3.446 -23.190 23.161 1.00 44.00 187 ALA A N 1
ATOM 1457 C CA . ALA A 1 187 ? -3.861 -22.729 21.843 1.00 44.00 187 ALA A CA 1
ATOM 1458 C C . ALA A 1 187 ? -3.579 -23.810 20.782 1.00 44.00 187 ALA A C 1
ATOM 1460 O O . ALA A 1 187 ? -2.473 -24.360 20.773 1.00 44.00 187 ALA A O 1
ATOM 1461 N N . PRO A 1 188 ? -4.514 -24.090 19.854 1.00 41.50 188 PRO A N 1
ATOM 1462 C CA . PRO A 1 188 ? -4.191 -24.911 18.701 1.00 41.50 188 PRO A CA 1
ATOM 1463 C C . PRO A 1 188 ? -3.078 -24.207 17.925 1.00 41.50 188 PRO A C 1
ATOM 1465 O O . PRO A 1 188 ? -3.159 -23.003 17.647 1.00 41.50 188 PRO A O 1
ATOM 1468 N N . ALA A 1 189 ? -2.015 -24.956 17.629 1.00 41.38 189 ALA A N 1
ATOM 1469 C CA . ALA A 1 189 ? -0.922 -24.477 16.803 1.00 41.38 189 ALA A CA 1
ATOM 1470 C C . ALA A 1 189 ? -1.503 -23.870 15.514 1.00 41.38 189 ALA A C 1
ATOM 1472 O O . ALA A 1 189 ? -2.479 -24.408 14.975 1.00 41.38 189 ALA A O 1
ATOM 1473 N N . PRO A 1 190 ? -0.959 -22.741 15.017 1.00 42.69 190 PRO A N 1
ATOM 1474 C CA . PRO A 1 190 ? -1.346 -22.259 13.698 1.00 42.69 190 PRO A CA 1
ATOM 1475 C C . PRO A 1 190 ? -1.207 -23.428 12.717 1.00 42.69 190 PRO A C 1
ATOM 1477 O O . PRO A 1 190 ? -0.241 -24.181 12.866 1.00 42.69 190 PRO A O 1
ATOM 1480 N N . PRO A 1 191 ? -2.133 -23.609 11.752 1.00 36.25 191 PRO A N 1
ATOM 1481 C CA . PRO A 1 191 ? -1.952 -24.626 10.731 1.00 36.25 191 PRO A CA 1
ATOM 1482 C C . PRO A 1 191 ? -0.574 -24.381 10.131 1.00 36.25 191 PRO A C 1
ATOM 1484 O O . PRO A 1 191 ? -0.310 -23.314 9.565 1.00 36.25 191 PRO A O 1
ATOM 1487 N N . SER A 1 192 ? 0.334 -25.323 10.371 1.00 37.94 192 SER A N 1
ATOM 1488 C CA . SER A 1 192 ? 1.609 -25.377 9.695 1.00 37.94 192 SER A CA 1
ATOM 1489 C C . SER A 1 192 ? 1.237 -25.502 8.236 1.00 37.94 192 SER A C 1
ATOM 1491 O O . SER A 1 192 ? 0.803 -26.563 7.801 1.00 37.94 192 SER A O 1
ATOM 1493 N N . ALA A 1 193 ? 1.294 -24.387 7.508 1.00 36.25 193 ALA A N 1
ATOM 1494 C CA . ALA A 1 193 ? 1.261 -24.434 6.066 1.00 36.25 193 ALA A CA 1
ATOM 1495 C C . ALA A 1 193 ? 2.390 -25.388 5.695 1.00 36.25 193 ALA A C 1
ATOM 1497 O O . ALA A 1 193 ? 3.558 -25.053 5.925 1.00 36.25 193 ALA A O 1
ATOM 1498 N N . GLU A 1 194 ? 2.021 -26.582 5.238 1.00 30.97 194 GLU A N 1
ATOM 1499 C CA . GLU A 1 194 ? 2.914 -27.543 4.617 1.00 30.97 194 GLU A CA 1
ATOM 1500 C C . GLU A 1 194 ? 3.522 -26.821 3.417 1.00 30.97 194 GLU A C 1
ATOM 1502 O O . GLU A 1 194 ? 2.987 -26.797 2.314 1.00 30.97 194 GLU A O 1
ATOM 1507 N N . HIS A 1 195 ? 4.596 -26.081 3.672 1.00 41.84 195 HIS A N 1
ATOM 1508 C CA . HIS A 1 195 ? 5.427 -25.552 2.621 1.00 41.84 195 HIS A CA 1
ATOM 1509 C C . HIS A 1 195 ? 6.207 -26.753 2.140 1.00 41.84 195 HIS A C 1
ATOM 1511 O O . HIS A 1 195 ? 7.107 -27.217 2.849 1.00 41.84 195 HIS A O 1
ATOM 1517 N N . GLU A 1 196 ? 5.865 -27.246 0.951 1.00 38.62 196 GLU A N 1
ATOM 1518 C CA . GLU A 1 196 ? 6.771 -28.127 0.236 1.00 38.62 196 GLU A CA 1
ATOM 1519 C C . GLU A 1 196 ? 8.173 -27.507 0.301 1.00 38.62 196 GLU A C 1
ATOM 1521 O O . GLU A 1 196 ? 8.347 -26.312 0.007 1.00 38.62 196 GLU A O 1
ATOM 1526 N N . PRO A 1 197 ? 9.175 -28.259 0.788 1.00 44.06 197 PRO A N 1
ATOM 1527 C CA . PRO A 1 197 ? 10.501 -27.717 0.974 1.00 44.06 197 PRO A CA 1
ATOM 1528 C C . PRO A 1 197 ? 10.992 -27.239 -0.382 1.00 44.06 197 PRO A C 1
ATOM 1530 O O . PRO A 1 197 ? 11.170 -28.027 -1.305 1.00 44.06 197 PRO A O 1
ATOM 1533 N N . ALA A 1 198 ? 11.219 -25.931 -0.490 1.00 59.62 198 ALA A N 1
ATOM 1534 C CA . ALA A 1 198 ? 11.638 -25.354 -1.752 1.00 59.62 198 ALA A CA 1
ATOM 1535 C C . ALA A 1 198 ? 12.864 -26.103 -2.299 1.00 59.62 198 ALA A C 1
ATOM 1537 O O . ALA A 1 198 ? 13.804 -26.393 -1.539 1.00 59.62 198 ALA A O 1
ATOM 1538 N N . SER A 1 199 ? 12.826 -26.427 -3.595 1.00 73.06 199 SER A N 1
ATOM 1539 C CA . SER A 1 199 ? 13.816 -27.280 -4.250 1.00 73.06 199 SER A CA 1
ATOM 1540 C C . SER A 1 199 ? 15.248 -26.787 -4.004 1.00 73.06 199 SER A C 1
ATOM 1542 O O . SER A 1 199 ? 15.505 -25.599 -3.768 1.00 73.06 199 SER A O 1
ATOM 1544 N N . LEU A 1 200 ? 16.219 -27.702 -4.045 1.00 69.44 200 LEU A N 1
ATOM 1545 C CA . LEU A 1 200 ? 17.642 -27.353 -3.938 1.00 69.44 200 LEU A CA 1
ATOM 1546 C C . LEU A 1 200 ? 18.046 -26.308 -4.988 1.00 69.44 200 LEU A C 1
ATOM 1548 O O . LEU A 1 200 ? 18.829 -25.406 -4.684 1.00 69.44 200 LEU A O 1
ATOM 1552 N N . GLU A 1 201 ? 17.443 -26.377 -6.175 1.00 69.62 201 GLU A N 1
ATOM 1553 C CA . GLU A 1 201 ? 17.605 -25.401 -7.250 1.00 69.62 201 GLU A CA 1
ATOM 1554 C C . GLU A 1 201 ? 17.047 -24.027 -6.888 1.00 69.62 201 GLU A C 1
ATOM 1556 O O . GLU A 1 201 ? 17.741 -23.030 -7.074 1.00 69.62 201 GLU A O 1
ATOM 1561 N N . TRP A 1 202 ? 15.854 -23.952 -6.289 1.00 55.69 202 TRP A N 1
ATOM 1562 C CA . TRP A 1 202 ? 15.292 -22.696 -5.787 1.00 55.69 202 TRP A CA 1
ATOM 1563 C C . TRP A 1 202 ? 16.166 -22.083 -4.690 1.00 55.69 202 TRP A C 1
ATOM 1565 O O . TRP A 1 202 ? 16.461 -20.886 -4.701 1.00 55.69 202 TRP A O 1
ATOM 1575 N N . LYS A 1 203 ? 16.643 -22.906 -3.750 1.00 65.12 203 LYS A N 1
ATOM 1576 C CA . LYS A 1 203 ? 17.569 -22.468 -2.695 1.00 65.12 203 LYS A CA 1
ATOM 1577 C C . LYS A 1 203 ? 18.891 -21.971 -3.289 1.00 65.12 203 LYS A C 1
ATOM 1579 O O . LYS A 1 203 ? 19.423 -20.963 -2.829 1.00 65.12 203 LYS A O 1
ATOM 1584 N N . ALA A 1 204 ? 19.416 -22.639 -4.317 1.00 69.94 204 ALA A N 1
ATOM 1585 C CA . ALA A 1 204 ? 20.618 -22.217 -5.033 1.00 69.94 204 ALA A CA 1
ATOM 1586 C C . ALA A 1 204 ? 20.397 -20.923 -5.830 1.00 69.94 204 ALA A C 1
ATOM 1588 O O . ALA A 1 204 ? 21.228 -20.022 -5.751 1.00 69.94 204 ALA A O 1
ATOM 1589 N N . ALA A 1 205 ? 19.266 -20.787 -6.525 1.00 66.88 205 ALA A N 1
ATOM 1590 C CA . ALA A 1 205 ? 18.883 -19.576 -7.241 1.00 66.88 205 ALA A CA 1
ATOM 1591 C C . ALA A 1 205 ? 18.757 -18.387 -6.282 1.00 66.88 205 ALA A C 1
ATOM 1593 O O . ALA A 1 205 ? 19.369 -17.352 -6.519 1.00 66.88 205 ALA A O 1
ATOM 1594 N N . ARG A 1 206 ? 18.080 -18.562 -5.142 1.00 66.00 206 ARG A N 1
ATOM 1595 C CA . ARG A 1 206 ? 17.942 -17.532 -4.103 1.00 66.00 206 ARG A CA 1
ATOM 1596 C C . ARG A 1 206 ? 19.286 -17.130 -3.484 1.00 66.00 206 ARG A C 1
ATOM 1598 O O . ARG A 1 206 ? 19.488 -15.951 -3.209 1.00 66.00 206 ARG A O 1
ATOM 1605 N N . ARG A 1 207 ? 20.221 -18.074 -3.305 1.00 65.69 207 ARG A N 1
ATOM 1606 C CA . ARG A 1 207 ? 21.599 -17.783 -2.860 1.00 65.69 207 ARG A CA 1
ATOM 1607 C C . ARG A 1 207 ? 22.393 -16.995 -3.903 1.00 65.69 207 ARG A C 1
ATOM 1609 O O . ARG A 1 207 ? 22.984 -15.984 -3.544 1.00 65.69 207 ARG A O 1
ATOM 1616 N N . ARG A 1 208 ? 22.353 -17.406 -5.178 1.00 68.06 208 ARG A N 1
ATOM 1617 C CA . ARG A 1 208 ? 22.986 -16.675 -6.296 1.00 68.06 208 ARG A CA 1
ATOM 1618 C C . ARG A 1 208 ? 22.428 -15.258 -6.433 1.00 68.06 208 ARG A C 1
ATOM 1620 O O . ARG A 1 208 ? 23.165 -14.311 -6.681 1.00 68.06 208 ARG A O 1
ATOM 1627 N N . TRP A 1 209 ? 21.127 -15.105 -6.220 1.00 61.34 209 TRP A N 1
ATOM 1628 C CA . TRP A 1 209 ? 20.464 -13.809 -6.264 1.00 61.34 209 TRP A CA 1
ATOM 1629 C C . TRP A 1 209 ? 20.866 -12.911 -5.088 1.00 61.34 209 TRP A C 1
ATOM 1631 O O . TRP A 1 209 ? 21.189 -11.743 -5.281 1.00 61.34 209 TRP A O 1
ATOM 1641 N N . ALA A 1 210 ? 20.951 -13.470 -3.877 1.00 59.47 210 ALA A N 1
ATOM 1642 C CA . ALA A 1 210 ? 21.442 -12.745 -2.706 1.00 59.47 210 ALA A CA 1
ATOM 1643 C C . ALA A 1 210 ? 22.906 -12.286 -2.867 1.00 59.47 210 ALA A C 1
ATOM 1645 O O . ALA A 1 210 ? 23.234 -11.169 -2.476 1.00 59.47 210 ALA A O 1
ATOM 1646 N N . SER A 1 211 ? 23.773 -13.094 -3.495 1.00 56.75 211 SER A N 1
ATOM 1647 C CA . SER A 1 211 ? 25.161 -12.692 -3.771 1.00 56.75 211 SER A CA 1
ATOM 1648 C C . SER A 1 211 ? 25.277 -11.548 -4.784 1.00 56.75 211 SER A C 1
ATOM 1650 O O . SER A 1 211 ? 26.190 -10.738 -4.663 1.00 56.75 211 SER A O 1
ATOM 1652 N N . LEU A 1 212 ? 24.337 -11.434 -5.732 1.00 56.75 212 LEU A N 1
ATOM 1653 C CA . LEU A 1 212 ? 24.291 -10.314 -6.681 1.00 56.75 212 LEU A CA 1
ATOM 1654 C C . LEU A 1 212 ? 23.849 -9.004 -6.003 1.00 56.75 212 LEU A C 1
ATOM 1656 O O . LEU A 1 212 ? 24.377 -7.945 -6.327 1.00 56.75 212 LEU A O 1
ATOM 1660 N N . GLY A 1 213 ? 22.937 -9.072 -5.025 1.00 50.22 213 GLY A N 1
ATOM 1661 C CA . GLY A 1 213 ? 22.499 -7.906 -4.245 1.00 50.22 213 GLY A CA 1
ATOM 1662 C C . GLY A 1 213 ? 23.542 -7.393 -3.240 1.00 50.22 213 GLY A C 1
ATOM 1663 O O . GLY A 1 213 ? 23.629 -6.190 -3.011 1.00 50.22 213 GLY A O 1
ATOM 1664 N N . CYS A 1 214 ? 24.374 -8.275 -2.672 1.00 41.62 214 CYS A N 1
ATOM 1665 C CA . CYS A 1 214 ? 25.425 -7.885 -1.721 1.00 41.62 214 CYS A CA 1
ATOM 1666 C C . CYS A 1 214 ? 26.638 -7.187 -2.362 1.00 41.62 214 CYS A C 1
ATOM 1668 O O . CYS A 1 214 ? 27.377 -6.515 -1.649 1.00 41.62 214 CYS A O 1
ATOM 1670 N N . MET A 1 215 ? 26.855 -7.312 -3.675 1.00 34.34 215 MET A N 1
ATOM 1671 C CA . MET A 1 215 ? 27.984 -6.665 -4.365 1.00 34.34 215 MET A CA 1
ATOM 1672 C C . MET A 1 215 ? 27.682 -5.239 -4.860 1.00 34.34 215 MET A C 1
ATOM 1674 O O . MET A 1 215 ? 28.602 -4.531 -5.259 1.00 34.34 215 MET A O 1
ATOM 1678 N N . ALA A 1 216 ? 26.424 -4.788 -4.818 1.00 39.03 216 ALA A N 1
ATOM 1679 C CA . ALA A 1 216 ? 25.988 -3.553 -5.476 1.00 39.03 216 ALA A CA 1
ATOM 1680 C C . ALA A 1 216 ? 25.898 -2.306 -4.569 1.00 39.03 216 ALA A C 1
ATOM 1682 O O . ALA A 1 216 ? 25.274 -1.326 -4.967 1.00 39.03 216 ALA A O 1
ATOM 1683 N N . CYS A 1 217 ? 26.500 -2.290 -3.372 1.00 34.66 217 CYS A N 1
ATOM 1684 C CA . CYS A 1 217 ? 26.466 -1.086 -2.533 1.00 34.66 217 CYS A CA 1
ATOM 1685 C C . CYS A 1 217 ? 27.801 -0.785 -1.832 1.00 34.66 217 CYS A C 1
ATOM 1687 O O . CYS A 1 217 ? 28.069 -1.298 -0.746 1.00 34.66 217 CYS A O 1
ATOM 1689 N N . PRO A 1 218 ? 28.623 0.087 -2.447 1.00 33.28 218 PRO A N 1
ATOM 1690 C CA . PRO A 1 218 ? 29.354 1.087 -1.669 1.00 33.28 218 PRO A CA 1
ATOM 1691 C C . PRO A 1 218 ? 29.180 2.538 -2.169 1.00 33.28 218 PRO A C 1
ATOM 1693 O O . PRO A 1 218 ? 29.829 3.427 -1.629 1.00 33.28 218 PRO A O 1
ATOM 1696 N N . VAL A 1 219 ? 28.328 2.826 -3.168 1.00 35.59 219 VAL A N 1
ATOM 1697 C CA . VAL A 1 219 ? 28.334 4.139 -3.862 1.00 35.59 219 VAL A CA 1
ATOM 1698 C C . VAL A 1 219 ? 27.031 4.949 -3.771 1.00 35.59 219 VAL A C 1
ATOM 1700 O O . VAL A 1 219 ? 26.666 5.667 -4.688 1.00 35.59 219 VAL A O 1
ATOM 1703 N N . VAL A 1 220 ? 26.311 4.900 -2.649 1.00 33.19 220 VAL A N 1
ATOM 1704 C CA . VAL A 1 220 ? 25.239 5.887 -2.373 1.00 33.19 220 VAL A CA 1
ATOM 1705 C C . VAL A 1 220 ? 25.438 6.501 -0.990 1.00 33.19 220 VAL A C 1
ATOM 1707 O O . VAL A 1 220 ? 24.559 6.473 -0.138 1.00 33.19 220 VAL A O 1
ATOM 1710 N N . SER A 1 221 ? 26.636 7.034 -0.731 1.00 27.25 221 SER A N 1
ATOM 1711 C CA . SER A 1 221 ? 26.868 7.839 0.477 1.00 27.25 221 SER A CA 1
ATOM 1712 C C . SER A 1 221 ? 27.793 9.051 0.292 1.00 27.25 221 SER A C 1
ATOM 1714 O O . SER A 1 221 ? 28.090 9.715 1.281 1.00 27.25 221 SER A O 1
ATOM 1716 N N . SER A 1 222 ? 28.238 9.393 -0.927 1.00 27.58 222 SER A N 1
ATOM 1717 C CA . SER A 1 222 ? 29.254 10.451 -1.118 1.00 27.58 222 SER A CA 1
ATOM 1718 C C . SER A 1 222 ? 29.055 11.415 -2.297 1.00 27.58 222 SER A C 1
ATOM 1720 O O . SER A 1 222 ? 30.002 12.095 -2.677 1.00 27.58 222 SER A O 1
ATOM 1722 N N . THR A 1 223 ? 27.844 11.578 -2.842 1.00 29.61 223 THR A N 1
ATOM 1723 C CA . THR A 1 223 ? 27.564 12.657 -3.818 1.00 29.61 223 THR A CA 1
ATOM 1724 C C . THR A 1 223 ? 26.222 13.342 -3.556 1.00 29.61 223 THR A C 1
ATOM 1726 O O . THR A 1 223 ? 25.309 13.317 -4.374 1.00 29.61 223 THR A O 1
ATOM 1729 N N . LEU A 1 224 ? 26.110 13.979 -2.391 1.00 28.45 224 LEU A N 1
ATOM 1730 C CA . LEU A 1 224 ? 25.176 15.079 -2.128 1.00 28.45 224 LEU A CA 1
ATOM 1731 C C . LEU A 1 224 ? 25.970 16.226 -1.498 1.00 28.45 224 LEU A C 1
ATOM 1733 O O . LEU A 1 224 ? 25.782 16.560 -0.338 1.00 28.45 224 LEU A O 1
ATOM 1737 N N . ASN A 1 225 ? 26.942 16.755 -2.239 1.00 30.72 225 ASN A N 1
ATOM 1738 C CA . ASN A 1 225 ? 27.533 18.069 -1.986 1.00 30.72 225 ASN A CA 1
ATOM 1739 C C . ASN A 1 225 ? 28.423 18.443 -3.171 1.00 30.72 225 ASN A C 1
ATOM 1741 O O . ASN A 1 225 ? 29.609 18.140 -3.153 1.00 30.72 225 ASN A O 1
ATOM 1745 N N . HIS A 1 226 ? 27.849 19.080 -4.193 1.00 27.19 226 HIS A N 1
ATOM 1746 C CA . HIS A 1 226 ? 28.503 20.135 -4.979 1.00 27.19 226 HIS A CA 1
ATOM 1747 C C . HIS A 1 226 ? 27.439 20.902 -5.789 1.00 27.19 226 HIS A C 1
ATOM 1749 O O . HIS A 1 226 ? 26.681 20.273 -6.530 1.00 27.19 226 HIS A O 1
ATOM 1755 N N . PRO A 1 227 ? 27.344 22.238 -5.653 1.00 30.64 227 PRO A N 1
ATOM 1756 C CA . PRO A 1 227 ? 26.529 23.075 -6.520 1.00 30.64 227 PRO A CA 1
ATOM 1757 C C . PRO A 1 227 ? 27.338 23.428 -7.775 1.00 30.64 227 PRO A C 1
ATOM 1759 O O . PRO A 1 227 ? 28.449 23.942 -7.685 1.00 30.64 227 PRO A O 1
ATOM 1762 N N . GLY A 1 228 ? 26.789 23.151 -8.953 1.00 26.27 228 GLY A N 1
ATOM 1763 C CA . GLY A 1 228 ? 27.450 23.449 -10.221 1.00 26.27 228 GLY A CA 1
ATOM 1764 C C . GLY A 1 228 ? 26.491 23.295 -11.389 1.00 26.27 228 GLY A C 1
ATOM 1765 O O . GLY A 1 228 ? 26.545 22.309 -12.114 1.00 26.27 228 GLY A O 1
ATOM 1766 N N . SER A 1 229 ? 25.579 24.251 -11.538 1.00 28.64 229 SER A N 1
ATOM 1767 C CA . SER A 1 229 ? 24.708 24.370 -12.708 1.00 28.64 229 SER A CA 1
ATOM 1768 C C . SER A 1 229 ? 25.461 25.087 -13.837 1.00 28.64 229 SER A C 1
ATOM 1770 O O . SER A 1 229 ? 25.909 26.211 -13.609 1.00 28.64 229 SER A O 1
ATOM 1772 N N . PRO A 1 230 ? 25.546 24.548 -15.065 1.00 29.73 230 PRO A N 1
ATOM 1773 C CA . PRO A 1 230 ? 25.717 25.372 -16.249 1.00 29.73 230 PRO A CA 1
ATOM 1774 C C . PRO A 1 230 ? 24.339 25.853 -16.717 1.00 29.73 230 PRO A C 1
ATOM 1776 O O . PRO A 1 230 ? 23.424 25.065 -16.960 1.00 29.73 230 PRO A O 1
ATOM 1779 N N . GLN A 1 231 ? 24.194 27.173 -16.805 1.00 29.19 231 GLN A N 1
ATOM 1780 C CA . GLN A 1 231 ? 23.051 27.844 -17.414 1.00 29.19 231 GLN A CA 1
ATOM 1781 C C . GLN A 1 231 ? 22.967 27.462 -18.898 1.00 29.19 231 GLN A C 1
ATOM 1783 O O . GLN A 1 231 ? 23.941 27.609 -19.634 1.00 29.19 231 GLN A O 1
ATOM 1788 N N . CYS A 1 232 ? 21.800 26.996 -19.342 1.00 27.80 232 CYS A N 1
ATOM 1789 C CA . CYS A 1 232 ? 21.472 26.891 -20.759 1.00 27.80 232 CYS A CA 1
ATOM 1790 C C . CYS A 1 232 ? 20.585 28.091 -21.107 1.00 27.80 232 CYS A C 1
ATOM 1792 O O . CYS A 1 232 ? 19.483 28.222 -20.574 1.00 27.80 232 CYS A O 1
ATOM 1794 N N . GLY A 1 233 ? 21.121 29.001 -21.920 1.00 24.80 233 GLY A N 1
ATOM 1795 C CA . GLY A 1 233 ? 20.413 30.169 -22.428 1.00 24.80 233 GLY A CA 1
ATOM 1796 C C . GLY A 1 233 ? 19.401 29.794 -23.508 1.00 24.80 233 GLY A C 1
ATOM 1797 O O . GLY A 1 233 ? 19.633 28.893 -24.312 1.00 24.80 233 GLY A O 1
ATOM 1798 N N . SER A 1 234 ? 18.296 30.527 -23.539 1.00 26.11 234 SER A N 1
ATOM 1799 C CA . SER A 1 234 ? 17.357 30.564 -24.653 1.00 26.11 234 SER A CA 1
ATOM 1800 C C . SER A 1 234 ? 17.126 32.029 -25.010 1.00 26.11 234 SER A C 1
ATOM 1802 O O . SER A 1 234 ? 16.699 32.772 -24.131 1.00 26.11 234 SER A O 1
ATOM 1804 N N . SER A 1 235 ? 17.441 32.364 -26.266 1.00 30.06 235 SER A N 1
ATOM 1805 C CA . SER A 1 235 ? 16.915 33.456 -27.109 1.00 30.06 235 SER A CA 1
ATOM 1806 C C . SER A 1 235 ? 16.725 34.849 -26.510 1.00 30.06 235 SER A C 1
ATOM 1808 O O . SER A 1 235 ? 15.827 35.031 -25.664 1.00 30.06 235 SER A O 1
#

pLDDT: mean 76.06, std 21.11, range [24.8, 97.0]

Sequence (235 aa):
MPGMIG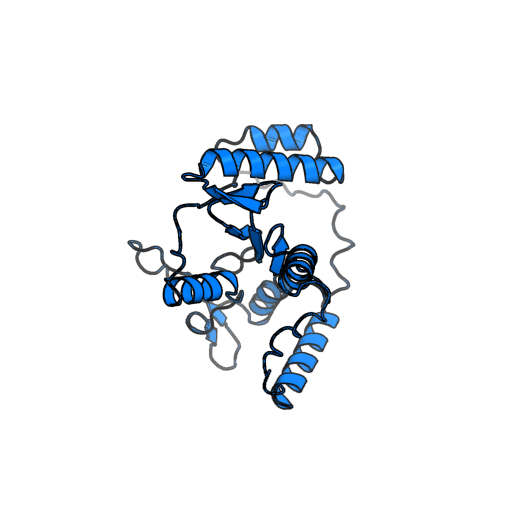VVQTFGDDHCWHPHLHALVTRGGWDRVGQWAPVPFVDGEATALVFRHKVFSFLQAEGLLSEERARLLLSWRHSGFSVHTSVTVPRDDRDGLERLTRYLLRPPVSLERLKVGEHALAIAYAARCKPGLQASTAAAPVDPKDFLARVVMHIPDPRRHVIRYYGAYSSVVRARRALAAVGGGAAPAPPSAEHEPASLEWKAARRRWASLGCMACPVVSSTLNHPGSPQCGSS

Foldseek 3Di:
DKKKKKFWFQADLLLDGDTDIDMDIAQFDADPVRDTDGNPDDDFVVVQVVVLVVVQVVCVVVVNADPVRSVVLVPDPCNVTTGDDPDDDDPPRPVSVVVVVCVSPPQNDDPVQWDQDPPSQWIWGFGDDDPPDDRPPGHDTDGNVVVVVSRLVGDDDPPDDSIDIDDCRDPVNVVVVQCVVVVNDDGDDDPPPPDPPPDPVVVVVVVVVVVVSVVPDDPDPPPPDDDDDDDDDDD